Protein AF-A0A661UEZ4-F1 (afdb_monomer)

Foldseek 3Di:
DDDDDDDDDDDDDDDDDDDDDDPDDDPDDDWDDDDDLADQWDWTWDDDPPDTDIDIDGDPGPPWDQKAFPDFAADPPAQKQKTKTKIFHTPVLADADQQKWKWKWWWDVVVLVVVVVVVVVVVVVVVVVVDDDDDDDPVVVVVVVVVVVVVVVVVVQVVQEDQDVVVNVVVCVVPVVDWHWHDDPRTIIITFDMGGSPSDRMDMDITGHPDADDPVGFDKIKMKMWIDDPPDIGIYDIDIDGYHRPFWFDDWDWDWDDDPQWIKIFTDDTQWTDDPRDIDGLPAQKKKWKFKDLDQDDDPDPVRTDDIDSDRMDIGGDDPGDMHMDIDIGSDD

Solvent-accessible surface area (backbone atoms only — not comparable to full-atom values): 20070 Å² total; per-residue (Å²): 136,91,78,88,81,90,80,87,86,79,92,77,99,62,93,76,83,86,84,88,80,81,95,68,92,72,87,80,85,80,84,89,78,89,82,60,104,77,59,58,60,46,78,46,81,48,74,55,102,89,46,79,49,77,46,79,44,79,47,86,59,92,90,57,53,48,26,38,69,76,45,42,40,51,46,80,85,32,77,33,38,27,24,38,39,30,29,37,48,33,62,82,43,73,62,78,40,94,73,27,27,34,35,37,31,34,60,34,68,69,58,14,53,52,55,46,53,46,57,51,49,54,53,46,52,59,52,45,72,76,48,81,83,91,86,83,83,84,76,50,69,69,52,49,56,52,50,50,55,50,47,60,56,44,67,73,37,56,88,34,51,38,75,50,61,68,63,46,54,59,48,32,74,76,41,70,93,49,78,33,31,35,43,56,97,68,46,28,26,36,56,73,49,76,44,76,38,76,47,51,73,59,51,73,46,83,42,76,46,95,44,54,27,53,100,90,44,84,36,73,42,40,35,37,43,33,40,36,51,95,87,53,72,34,65,23,71,69,50,63,25,44,13,41,61,62,44,54,56,38,82,62,61,73,50,78,46,82,52,89,73,23,37,34,39,37,42,51,86,70,60,39,17,55,48,98,90,43,81,43,76,57,84,61,63,63,27,39,38,34,28,48,36,79,48,90,80,73,72,95,43,85,88,24,52,73,52,73,42,72,67,58,62,50,79,42,72,68,61,97,64,71,74,33,77,48,77,45,60,31,65,55,131

Mean predicted aligned error: 15.43 Å

Sequence (333 aa):
MITSFFIFAQSNYTLTRYSFSAAGGAQGSSVYSSFSSFAQFAQGKVSSTNYTGYLGFLFPNPNQSPPVITSVDDVPNDQGLQVQVVWNKCDFDDTYDSDTFYSLWRLDDDFSRIAVSKKQNYSLRTFAKSSFSKNFREKQTNVSSLNSKIANSMEDISDRIFTEPDIIVRKARKNPDKTYYWQTERDVWAFIAEIPALCYSQYSYIAPTLADSSASGYNYSTFKVVFHDEFQYYESVPDSGYSVDNIPPNPTRTSIALNGSNIKLEWEKVEYGTFEGNRYPEKNGIWYKIYASDEPYFDCDASTYLTTVTDLEYNYPISENKKFFKIVVSDKP

Radius of gyration: 30.54 Å; Cα contacts (8 Å, |Δi|>4): 549; chains: 1; bounding box: 56×53×101 Å

Secondary structure (DSSP, 8-state):
-----------SS---------SSS-TT-----PPPTT-SEEEEEEEETTEEEEEEEEPPPTT-PPPEEEEEEEPTTSBSSEEEEEEEPPTTTTS--TT-EEEEEEE-HHHHHHHHHHHHHHHHHHHHHSS------SSHHHHHHHHHHHHHHHHTTTTTEES-HHHHHHHHHH-TTS--EEE-SS-EEEEEEEEE----SEEEEEEEPSSEEBTTB--EEEEEEEEE-SS-EEEPPPEEEEEEB--PBPPPPEEEEEETTEEEEEEPPP-EEEETTEEEE--S--EEEEEEESSSS---STTTEEEEESSSEEEEEP-SS--EEEEEEES--

Structure (mmCIF, N/CA/C/O backbone):
data_AF-A0A661UEZ4-F1
#
_entry.id   AF-A0A661UEZ4-F1
#
loop_
_atom_site.group_PDB
_atom_site.id
_atom_site.type_symbol
_atom_site.label_atom_id
_atom_site.label_alt_id
_atom_site.label_comp_id
_atom_site.label_asym_id
_atom_site.label_entity_id
_atom_site.label_seq_id
_atom_site.pdbx_PDB_ins_code
_atom_site.Cartn_x
_atom_site.Cartn_y
_atom_site.Cartn_z
_atom_site.occupancy
_atom_site.B_iso_or_equiv
_atom_site.auth_seq_id
_atom_site.auth_comp_id
_atom_site.auth_asym_id
_atom_site.auth_atom_id
_atom_site.pdbx_PDB_model_num
ATOM 1 N N . MET A 1 1 ? 20.743 23.587 -44.065 1.00 27.69 1 MET A N 1
ATOM 2 C CA . MET A 1 1 ? 19.331 23.789 -43.686 1.00 27.69 1 MET A CA 1
ATOM 3 C C . MET A 1 1 ? 18.913 22.507 -42.987 1.00 27.69 1 MET A C 1
ATOM 5 O O . MET A 1 1 ? 18.912 21.469 -43.630 1.00 27.69 1 MET A O 1
ATOM 9 N N . ILE A 1 2 ? 18.783 22.545 -41.661 1.00 26.61 2 ILE A N 1
ATOM 10 C CA . ILE A 1 2 ? 18.476 21.368 -40.838 1.00 26.61 2 ILE A CA 1
ATOM 11 C C . ILE A 1 2 ? 16.968 21.149 -40.925 1.00 26.61 2 ILE A C 1
ATOM 13 O O . ILE A 1 2 ? 16.209 22.071 -40.634 1.00 26.61 2 ILE A O 1
ATOM 17 N N . THR A 1 3 ? 16.540 19.960 -41.327 1.00 25.80 3 THR A N 1
ATOM 18 C CA . THR A 1 3 ? 15.132 19.560 -41.290 1.00 25.80 3 THR A CA 1
ATOM 19 C C . THR A 1 3 ? 15.005 18.272 -40.492 1.00 25.80 3 THR A C 1
ATOM 21 O O . THR A 1 3 ? 15.547 17.234 -40.861 1.00 25.80 3 THR A O 1
ATOM 24 N N . SER A 1 4 ? 14.318 18.391 -39.357 1.00 22.95 4 SER A N 1
ATOM 25 C CA . SER A 1 4 ? 13.929 17.315 -38.451 1.00 22.95 4 SER A CA 1
ATOM 26 C C . SER A 1 4 ? 13.029 16.297 -39.153 1.00 22.95 4 SER A C 1
ATOM 28 O O . SER A 1 4 ? 12.180 16.679 -39.960 1.00 22.95 4 SER A O 1
ATOM 30 N N . PHE A 1 5 ? 13.156 15.019 -38.796 1.00 26.31 5 PHE A N 1
ATOM 31 C CA . PHE A 1 5 ? 12.222 13.971 -39.206 1.00 26.31 5 PHE A CA 1
ATOM 32 C C . PHE A 1 5 ? 11.476 13.441 -37.979 1.00 26.31 5 PHE A C 1
ATOM 34 O O . PHE A 1 5 ? 12.095 13.033 -37.001 1.00 26.31 5 PHE A O 1
ATOM 41 N N . PHE A 1 6 ? 10.144 13.468 -38.037 1.00 23.05 6 PHE A N 1
ATOM 42 C CA . PHE A 1 6 ? 9.270 12.788 -37.083 1.00 23.05 6 PHE A CA 1
ATOM 43 C C . PHE A 1 6 ? 9.051 11.349 -37.551 1.00 23.05 6 PHE A C 1
ATOM 45 O O . PHE A 1 6 ? 8.732 11.133 -38.721 1.00 23.05 6 PHE A O 1
ATOM 52 N N . ILE A 1 7 ? 9.164 10.379 -36.644 1.00 30.81 7 ILE A N 1
ATOM 53 C CA . ILE A 1 7 ? 8.704 9.008 -36.879 1.00 30.81 7 ILE A CA 1
ATOM 54 C C . ILE A 1 7 ? 7.678 8.675 -35.798 1.00 30.81 7 ILE A C 1
ATOM 56 O O . ILE A 1 7 ? 7.985 8.716 -34.611 1.00 30.81 7 ILE A O 1
ATOM 60 N N . PHE A 1 8 ? 6.454 8.362 -36.226 1.00 24.78 8 PHE A N 1
ATOM 61 C CA . PHE A 1 8 ? 5.438 7.735 -35.387 1.00 24.78 8 PHE A CA 1
ATOM 62 C C . PHE A 1 8 ? 5.617 6.217 -35.466 1.00 24.78 8 PHE A C 1
ATOM 64 O O . PHE A 1 8 ? 5.593 5.651 -36.560 1.00 24.78 8 PHE A O 1
ATOM 71 N N . ALA A 1 9 ? 5.759 5.565 -34.315 1.00 28.02 9 ALA A N 1
ATOM 72 C CA . ALA A 1 9 ? 5.594 4.125 -34.186 1.00 28.02 9 ALA A CA 1
ATOM 73 C C . ALA A 1 9 ? 4.229 3.862 -33.540 1.00 28.02 9 ALA A C 1
ATOM 75 O O . ALA A 1 9 ? 3.954 4.351 -32.448 1.00 28.02 9 ALA A O 1
ATOM 76 N N . GLN A 1 10 ? 3.370 3.107 -34.222 1.00 26.42 10 GLN A N 1
ATOM 77 C CA . GLN A 1 10 ? 2.192 2.505 -33.611 1.00 26.42 10 GLN A CA 1
ATOM 78 C C . GLN A 1 10 ? 2.378 0.992 -33.690 1.00 26.42 10 GLN A C 1
ATOM 80 O O . GLN A 1 10 ? 2.607 0.443 -34.770 1.00 26.42 10 GLN A O 1
ATOM 85 N N . SER A 1 11 ? 2.349 0.339 -32.532 1.00 42.12 11 SER A N 1
ATOM 86 C CA . SER A 1 11 ? 2.321 -1.113 -32.435 1.00 42.12 11 SER A CA 1
ATOM 87 C C . SER A 1 11 ? 0.993 -1.647 -32.975 1.00 42.12 11 SER A C 1
ATOM 89 O O . SER A 1 11 ? -0.032 -0.966 -32.904 1.00 42.12 11 SER A O 1
ATOM 91 N N . ASN A 1 12 ? 1.065 -2.876 -33.496 1.00 33.97 12 ASN A N 1
ATOM 92 C CA . ASN A 1 12 ? -0.002 -3.838 -33.815 1.00 33.97 12 ASN A CA 1
ATOM 93 C C . ASN A 1 12 ? 0.058 -4.324 -35.273 1.00 33.97 12 ASN A C 1
ATOM 95 O O . ASN A 1 12 ? -0.621 -3.821 -36.165 1.00 33.97 12 ASN A O 1
ATOM 99 N N . TYR A 1 13 ? 0.888 -5.353 -35.476 1.00 42.31 13 TYR A N 1
ATOM 100 C CA . TYR A 1 13 ? 0.742 -6.435 -36.463 1.00 42.31 13 TYR A CA 1
ATOM 101 C C . TYR A 1 13 ? 0.204 -6.087 -37.865 1.00 42.31 13 TYR A C 1
ATOM 103 O O . TYR A 1 13 ? -0.553 -6.858 -38.450 1.00 42.31 13 TYR A O 1
ATOM 111 N N . THR A 1 14 ? 0.626 -4.972 -38.463 1.00 27.97 14 THR A N 1
ATOM 112 C CA . THR A 1 14 ? 0.348 -4.678 -39.875 1.00 27.97 14 THR A CA 1
ATOM 113 C C . THR A 1 14 ? 1.613 -4.219 -40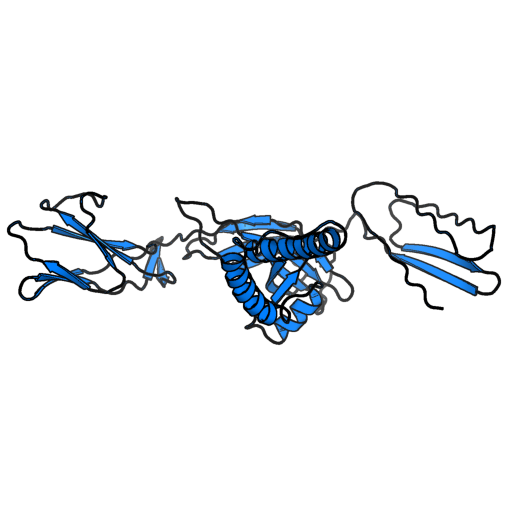.590 1.00 27.97 14 THR A C 1
ATOM 115 O O . THR A 1 14 ? 2.346 -3.357 -40.110 1.00 27.97 14 THR A O 1
ATOM 118 N N . LEU A 1 15 ? 1.886 -4.833 -41.748 1.00 33.09 15 LEU A N 1
ATOM 119 C CA . LEU A 1 15 ? 2.934 -4.420 -42.684 1.00 33.09 15 LEU A CA 1
ATOM 120 C C . LEU A 1 15 ? 2.640 -2.989 -43.157 1.00 33.09 15 LEU A C 1
ATOM 122 O O . LEU A 1 15 ? 1.914 -2.781 -44.130 1.00 33.09 15 LEU A O 1
ATOM 126 N N . THR A 1 16 ? 3.196 -1.996 -42.469 1.00 33.91 16 THR A N 1
ATOM 127 C CA . THR A 1 16 ? 3.099 -0.599 -42.894 1.00 33.91 16 THR A CA 1
ATOM 128 C C . THR A 1 16 ? 4.137 -0.344 -43.982 1.00 33.91 16 THR A C 1
ATOM 130 O O . THR A 1 16 ? 5.343 -0.428 -43.758 1.00 33.91 16 THR A O 1
ATOM 133 N N . ARG A 1 17 ? 3.670 -0.053 -45.199 1.00 35.19 17 ARG A N 1
ATOM 134 C CA . ARG A 1 17 ? 4.525 0.360 -46.317 1.00 35.19 17 ARG A CA 1
ATOM 135 C C . ARG A 1 17 ? 4.906 1.828 -46.113 1.00 35.19 17 ARG A C 1
ATOM 137 O O . ARG A 1 17 ? 4.026 2.683 -46.113 1.00 35.19 17 ARG A O 1
ATOM 144 N N . TYR A 1 18 ? 6.193 2.129 -45.961 1.00 37.88 18 TYR A N 1
ATOM 145 C CA . TYR A 1 18 ? 6.669 3.510 -45.840 1.00 37.88 18 TYR A CA 1
ATOM 146 C C . TYR A 1 18 ? 6.986 4.100 -47.218 1.00 37.88 18 TYR A C 1
ATOM 148 O O . TYR A 1 18 ? 7.633 3.459 -48.045 1.00 37.88 18 TYR A O 1
ATOM 156 N N . SER A 1 19 ? 6.544 5.334 -47.460 1.00 34.41 19 SER A N 1
ATOM 157 C CA . SER A 1 19 ? 6.913 6.127 -48.634 1.00 34.41 19 SER A CA 1
ATOM 158 C C . SER A 1 19 ? 7.517 7.454 -48.190 1.00 34.41 19 SER A C 1
ATOM 160 O O . SER A 1 19 ? 6.912 8.166 -47.391 1.00 34.41 19 SER A O 1
ATOM 162 N N . PHE A 1 20 ? 8.681 7.802 -48.732 1.00 42.72 20 PHE A N 1
ATOM 163 C CA . PHE A 1 20 ? 9.357 9.079 -48.490 1.00 42.72 20 PHE A CA 1
ATOM 164 C C . PHE A 1 20 ? 9.240 9.964 -49.736 1.00 42.72 20 PHE A C 1
ATOM 166 O O . PHE A 1 20 ? 9.435 9.482 -50.851 1.00 42.72 20 PHE A O 1
ATOM 173 N N . SER A 1 21 ? 8.985 11.263 -49.560 1.00 35.97 21 SER A N 1
ATOM 174 C CA . SER A 1 21 ? 9.134 12.262 -50.627 1.00 35.97 21 SER A CA 1
ATOM 175 C C . SER A 1 21 ? 10.238 13.249 -50.259 1.00 35.97 21 SER A C 1
ATOM 177 O O . SER A 1 21 ? 10.160 13.902 -49.219 1.00 35.97 21 SER A O 1
ATOM 179 N N . ALA A 1 22 ? 11.252 13.388 -51.113 1.00 35.50 22 ALA A N 1
ATOM 180 C CA . ALA A 1 22 ? 12.248 14.444 -50.975 1.00 35.50 22 ALA A CA 1
ATOM 181 C C . ALA A 1 22 ? 11.645 15.788 -51.422 1.00 35.50 22 ALA A C 1
ATOM 183 O O . ALA A 1 22 ? 11.130 15.903 -52.535 1.00 35.50 22 ALA A O 1
ATOM 184 N N . ALA A 1 23 ? 11.719 16.818 -50.576 1.00 33.75 23 ALA A N 1
ATOM 185 C CA . ALA A 1 23 ? 11.359 18.177 -50.970 1.00 33.75 23 ALA A CA 1
ATOM 186 C C . ALA A 1 23 ? 12.492 18.773 -51.819 1.00 33.75 23 ALA A C 1
ATOM 188 O O . ALA A 1 23 ? 13.455 19.326 -51.295 1.00 33.75 23 ALA A O 1
ATOM 189 N N . GLY A 1 24 ? 12.385 18.616 -53.140 1.00 35.56 24 GLY A N 1
ATOM 190 C CA . GLY A 1 24 ? 13.279 19.261 -54.100 1.00 35.56 24 GLY A CA 1
ATOM 191 C C . GLY A 1 24 ? 13.552 18.419 -55.340 1.00 35.56 24 GLY A C 1
ATOM 192 O O . GLY A 1 24 ? 14.537 17.695 -55.384 1.00 35.56 24 GLY A O 1
ATOM 193 N N . GLY A 1 25 ? 12.691 18.550 -56.353 1.00 32.56 25 GLY A N 1
ATOM 194 C CA . GLY A 1 25 ? 13.033 18.496 -57.785 1.00 32.56 25 GLY A CA 1
ATOM 195 C C . GLY A 1 25 ? 13.681 17.251 -58.409 1.00 32.56 25 GLY A C 1
ATOM 196 O O . GLY A 1 25 ? 13.793 17.221 -59.630 1.00 32.56 25 GLY A O 1
ATOM 197 N N . ALA A 1 26 ? 14.090 16.228 -57.663 1.00 33.53 26 ALA A N 1
ATOM 198 C CA . ALA A 1 26 ? 14.664 15.017 -58.242 1.00 33.53 26 ALA A CA 1
ATOM 199 C C . ALA A 1 26 ? 13.570 13.960 -58.442 1.00 33.53 26 ALA A C 1
ATOM 201 O O . ALA A 1 26 ? 13.242 13.187 -57.543 1.00 33.53 26 ALA A O 1
ATOM 202 N N . GLN A 1 27 ? 12.987 13.943 -59.641 1.00 35.28 27 GLN A N 1
ATOM 203 C CA . GLN A 1 27 ? 12.226 12.792 -60.116 1.00 35.28 27 GLN A CA 1
ATOM 204 C C . GLN A 1 27 ? 13.166 11.582 -60.232 1.00 35.28 27 GLN A C 1
ATOM 206 O O . GLN A 1 27 ? 14.177 11.666 -60.924 1.00 35.28 27 GLN A O 1
ATOM 211 N N . GLY A 1 28 ? 12.830 10.463 -59.579 1.00 35.28 28 GLY A N 1
ATOM 212 C CA . GLY A 1 28 ? 13.427 9.160 -59.910 1.00 35.28 28 GLY A CA 1
ATOM 213 C C . GLY A 1 28 ? 14.042 8.324 -58.783 1.00 35.28 28 GLY A C 1
ATOM 214 O O . GLY A 1 28 ? 14.718 7.347 -59.091 1.00 35.28 28 GLY A O 1
ATOM 215 N N . SER A 1 29 ? 13.821 8.619 -57.501 1.00 35.41 29 SER A N 1
ATOM 216 C CA . SER A 1 29 ? 14.356 7.770 -56.419 1.00 35.41 29 SER A CA 1
ATOM 217 C C . SER A 1 29 ? 13.393 6.632 -56.064 1.00 35.41 29 SER A C 1
ATOM 219 O O . SER A 1 29 ? 12.522 6.789 -55.213 1.00 35.41 29 SER A O 1
ATOM 221 N N . SER A 1 30 ? 13.545 5.475 -56.712 1.00 35.28 30 SER A N 1
ATOM 222 C CA . SER A 1 30 ? 12.860 4.237 -56.304 1.00 35.28 30 SER A CA 1
ATOM 223 C C . SER A 1 30 ? 13.722 3.505 -55.275 1.00 35.28 30 SER A C 1
ATOM 225 O O . SER A 1 30 ? 14.790 3.003 -55.617 1.00 35.28 30 SER A O 1
ATOM 227 N N . VAL A 1 31 ? 13.287 3.450 -54.015 1.00 36.69 31 VAL A N 1
ATOM 228 C CA . VAL A 1 31 ? 13.943 2.626 -52.988 1.00 36.69 31 VAL A CA 1
ATOM 229 C C . VAL A 1 31 ? 13.248 1.268 -52.963 1.00 36.69 31 VAL A C 1
ATOM 231 O O . VAL A 1 31 ? 12.079 1.173 -52.594 1.00 36.69 31 VAL A O 1
ATOM 234 N N . TYR A 1 32 ? 13.956 0.218 -53.378 1.00 33.06 32 TYR A N 1
ATOM 235 C CA . TYR A 1 32 ? 13.507 -1.163 -53.222 1.00 33.06 32 TYR A CA 1
ATOM 236 C C . TYR A 1 32 ? 14.061 -1.704 -51.904 1.00 33.06 32 TYR A C 1
ATOM 238 O O . TYR A 1 32 ? 15.273 -1.826 -51.750 1.00 33.06 32 TYR A O 1
ATOM 246 N N . SER A 1 33 ? 13.187 -2.047 -50.962 1.00 37.59 33 SER A N 1
ATOM 247 C CA . SER A 1 33 ? 13.557 -2.828 -49.782 1.00 37.59 33 SER A CA 1
ATOM 248 C C . SER A 1 33 ? 12.627 -4.032 -49.678 1.00 37.59 33 SER A C 1
ATOM 250 O O . SER A 1 33 ? 11.423 -3.888 -49.466 1.00 37.59 33 SER A O 1
ATOM 252 N N . SER A 1 34 ? 13.178 -5.228 -49.872 1.00 34.16 34 SER A N 1
ATOM 253 C CA . SER A 1 34 ? 12.508 -6.487 -49.551 1.00 34.16 34 SER A CA 1
ATOM 254 C C . SER A 1 34 ? 12.674 -6.755 -48.057 1.00 34.16 34 SER A C 1
ATOM 256 O O . SER A 1 34 ? 13.799 -6.918 -47.586 1.00 34.16 34 SER A O 1
ATOM 258 N N . PHE A 1 35 ? 11.569 -6.791 -47.315 1.00 38.69 35 PHE A N 1
ATOM 259 C CA . PHE A 1 35 ? 11.573 -7.101 -45.888 1.00 38.69 35 PHE A CA 1
ATOM 260 C C . PHE A 1 35 ? 11.379 -8.603 -45.686 1.00 38.69 35 PHE A C 1
ATOM 262 O O . PHE A 1 35 ? 10.454 -9.189 -46.247 1.00 38.69 35 PHE A O 1
ATOM 269 N N . SER A 1 36 ? 12.226 -9.219 -44.864 1.00 34.19 36 SER A N 1
ATOM 270 C CA . SER A 1 36 ? 11.879 -10.467 -44.186 1.00 34.19 36 SER A CA 1
ATOM 271 C C . SER A 1 36 ? 11.457 -10.117 -42.761 1.00 34.19 36 SER A C 1
ATOM 273 O O . SER A 1 36 ? 11.999 -9.186 -42.165 1.00 34.19 36 SER A O 1
ATOM 275 N N . SER A 1 37 ? 10.501 -10.854 -42.201 1.00 38.59 37 SER A N 1
ATOM 276 C CA . SER A 1 37 ? 9.967 -10.677 -40.840 1.00 38.59 37 SER A CA 1
ATOM 277 C C . SER A 1 37 ? 10.983 -10.945 -39.712 1.00 38.59 37 SER A C 1
ATOM 279 O O . SER A 1 37 ? 10.588 -11.090 -38.562 1.00 38.59 37 SER A O 1
ATOM 281 N N . PHE A 1 38 ? 12.276 -11.037 -40.037 1.00 37.75 38 PHE A N 1
ATOM 282 C CA . PHE A 1 38 ? 13.364 -11.440 -39.144 1.00 37.75 38 PHE A CA 1
ATOM 283 C C . PHE A 1 38 ? 14.585 -10.504 -39.201 1.00 37.75 38 PHE A C 1
ATOM 285 O O . PHE A 1 38 ? 15.595 -10.777 -38.559 1.00 37.75 38 PHE A O 1
ATOM 292 N N . ALA A 1 39 ? 14.549 -9.415 -39.977 1.00 36.88 39 ALA A N 1
ATOM 293 C CA . ALA A 1 39 ? 15.700 -8.523 -40.095 1.00 36.88 39 ALA A CA 1
ATOM 294 C C . ALA A 1 39 ? 15.783 -7.553 -38.897 1.00 36.88 39 ALA A C 1
ATOM 296 O O . ALA A 1 39 ? 15.029 -6.588 -38.830 1.00 36.88 39 ALA A O 1
ATOM 297 N N . GLN A 1 40 ? 16.740 -7.781 -37.987 1.00 44.50 40 GLN A N 1
ATOM 298 C CA . GLN A 1 40 ? 17.068 -6.911 -36.836 1.00 44.50 40 GLN A CA 1
ATOM 299 C C . GLN A 1 40 ? 17.753 -5.589 -37.252 1.00 44.50 40 GLN A C 1
ATOM 301 O O . GLN A 1 40 ? 17.965 -4.687 -36.445 1.00 44.50 40 GLN A O 1
ATOM 306 N N . PHE A 1 41 ? 18.095 -5.464 -38.535 1.00 37.78 41 PHE A N 1
ATOM 307 C CA . PHE A 1 41 ? 18.772 -4.312 -39.105 1.00 37.78 41 PHE A CA 1
ATOM 308 C C . PHE A 1 41 ? 18.362 -4.136 -40.567 1.00 37.78 41 PHE A C 1
ATOM 310 O O . PHE A 1 41 ? 18.497 -5.064 -41.367 1.00 37.78 41 PHE A O 1
ATOM 317 N N . ALA A 1 42 ? 17.890 -2.945 -40.936 1.00 42.91 42 ALA A N 1
ATOM 318 C CA . ALA A 1 42 ? 17.718 -2.567 -42.337 1.00 42.91 42 ALA A CA 1
ATOM 319 C C . ALA A 1 42 ? 18.600 -1.365 -42.675 1.00 42.91 42 ALA A C 1
ATOM 321 O O . ALA A 1 42 ? 18.452 -0.296 -42.086 1.00 42.91 42 ALA A O 1
ATOM 322 N N . GLN A 1 43 ? 19.490 -1.533 -43.656 1.00 39.59 43 GLN A N 1
ATOM 323 C CA . GLN A 1 43 ? 20.235 -0.433 -44.262 1.00 39.59 43 GLN A CA 1
ATOM 324 C C . GLN A 1 43 ? 19.575 0.001 -45.569 1.00 39.59 43 GLN A C 1
ATOM 326 O O . GLN A 1 43 ? 19.494 -0.767 -46.526 1.00 39.59 43 GLN A O 1
ATOM 331 N N . GLY A 1 44 ? 19.137 1.257 -45.623 1.00 44.94 44 GLY A N 1
ATOM 332 C CA . GLY A 1 44 ? 18.742 1.920 -46.861 1.00 44.94 44 GLY A CA 1
ATOM 333 C C . GLY A 1 44 ? 19.883 2.790 -47.380 1.00 44.94 44 GLY A C 1
ATOM 334 O O . GLY A 1 44 ? 20.349 3.685 -46.673 1.00 44.94 44 GLY A O 1
ATOM 335 N N . LYS A 1 45 ? 20.331 2.564 -48.620 1.00 43.03 45 LYS A N 1
ATOM 336 C CA . LYS A 1 45 ? 21.253 3.485 -49.296 1.00 43.03 45 LYS A CA 1
ATOM 337 C C . LYS A 1 45 ? 20.455 4.660 -49.857 1.00 43.03 45 LYS A C 1
ATOM 339 O O . LYS A 1 45 ? 19.651 4.480 -50.770 1.00 43.03 45 LYS A O 1
ATOM 344 N N . VAL A 1 46 ? 20.704 5.863 -49.348 1.00 47.38 46 VAL A N 1
ATOM 345 C CA . VAL A 1 46 ? 20.121 7.098 -49.883 1.00 47.38 46 VAL A CA 1
ATOM 346 C C . VAL A 1 46 ? 21.197 7.816 -50.684 1.00 47.38 46 VAL A C 1
ATOM 348 O O . VAL A 1 46 ? 22.246 8.181 -50.154 1.00 47.38 46 VAL A O 1
ATOM 351 N N . SER A 1 47 ? 20.950 7.987 -51.981 1.00 43.53 47 SER A N 1
ATOM 352 C CA . SER A 1 47 ? 21.893 8.633 -52.897 1.00 43.53 47 SER A CA 1
ATOM 353 C C . SER A 1 47 ? 21.257 9.888 -53.486 1.00 43.53 47 SER A C 1
ATOM 355 O O . SER A 1 47 ? 20.117 9.851 -53.943 1.00 43.53 47 SER A O 1
ATOM 357 N N . SER A 1 48 ? 22.011 10.981 -53.509 1.00 48.34 48 SER A N 1
ATOM 358 C CA . SER A 1 48 ? 21.772 12.149 -54.361 1.00 48.34 48 SER A CA 1
ATOM 359 C C . SER A 1 48 ? 22.993 12.359 -55.256 1.00 48.34 48 SER A C 1
ATOM 361 O O . SER A 1 48 ? 24.044 11.766 -55.007 1.00 48.34 48 SER A O 1
ATOM 363 N N . THR A 1 49 ? 22.887 13.227 -56.263 1.00 44.91 49 THR A N 1
ATOM 364 C CA . THR A 1 49 ? 23.954 13.496 -57.244 1.00 44.91 49 THR A CA 1
ATOM 365 C C . THR A 1 49 ? 25.311 13.835 -56.607 1.00 44.91 49 THR A C 1
ATOM 367 O O . THR A 1 49 ? 26.334 13.568 -57.224 1.00 44.91 49 THR A O 1
ATOM 370 N N . ASN A 1 50 ? 25.333 14.358 -55.369 1.00 35.91 50 ASN A N 1
ATOM 371 C CA . ASN A 1 50 ? 26.556 14.792 -54.678 1.00 35.91 50 ASN A CA 1
ATOM 372 C C . ASN A 1 50 ? 26.805 14.132 -53.307 1.00 35.91 50 ASN A C 1
ATOM 374 O O . ASN A 1 50 ? 27.837 14.394 -52.697 1.00 35.91 50 ASN A O 1
ATOM 378 N N . TYR A 1 51 ? 25.895 13.290 -52.801 1.00 37.28 51 TYR A N 1
ATOM 379 C CA . TYR A 1 51 ? 26.030 12.678 -51.471 1.00 37.28 51 TYR A CA 1
ATOM 380 C C . TYR A 1 51 ? 25.455 11.266 -51.438 1.00 37.28 51 TYR A C 1
ATOM 382 O O . TYR A 1 51 ? 24.331 11.037 -51.884 1.00 37.28 51 TYR A O 1
ATOM 390 N N . THR A 1 52 ? 26.208 10.340 -50.846 1.00 40.12 52 THR A N 1
ATOM 391 C CA . THR A 1 52 ? 25.733 8.996 -50.499 1.00 40.12 52 THR A CA 1
ATOM 392 C C . THR A 1 52 ? 25.725 8.863 -48.982 1.00 40.12 52 THR A C 1
ATOM 394 O O . THR A 1 52 ? 26.755 9.082 -48.350 1.00 40.12 52 THR A O 1
ATOM 397 N N . GLY A 1 53 ? 24.577 8.506 -48.407 1.00 37.03 53 GLY A N 1
ATOM 398 C CA . GLY A 1 53 ? 24.427 8.197 -46.986 1.00 37.03 53 GLY A CA 1
ATOM 399 C C . GLY A 1 53 ? 23.786 6.826 -46.780 1.00 37.03 53 GLY A C 1
ATOM 400 O O . GLY A 1 53 ? 23.036 6.343 -47.632 1.00 37.03 53 GLY A O 1
ATOM 401 N N . TYR A 1 54 ? 24.081 6.203 -45.642 1.00 45.88 54 TYR A N 1
ATOM 402 C CA . TYR A 1 54 ? 23.441 4.968 -45.196 1.00 45.88 54 TYR A CA 1
ATOM 403 C C . TYR A 1 54 ? 22.545 5.291 -44.001 1.00 45.88 54 TYR A C 1
ATOM 405 O O . TYR A 1 54 ? 23.011 5.879 -43.028 1.00 45.88 54 TYR A O 1
ATOM 413 N N . LEU A 1 55 ? 21.265 4.930 -44.083 1.00 41.62 55 LEU A N 1
ATOM 414 C CA . LEU A 1 55 ? 20.338 4.981 -42.952 1.00 41.62 55 LEU A CA 1
ATOM 415 C C . LEU A 1 55 ? 20.181 3.568 -42.400 1.00 41.62 55 LEU A C 1
ATOM 417 O O . LEU A 1 55 ? 19.810 2.669 -43.153 1.00 41.62 55 LEU A O 1
ATOM 421 N N . GLY A 1 56 ? 20.483 3.376 -41.118 1.00 39.12 56 GLY A N 1
ATOM 422 C CA . GLY A 1 56 ? 20.193 2.142 -40.393 1.00 39.12 56 GLY A CA 1
ATOM 423 C C . GLY A 1 56 ? 18.889 2.281 -39.613 1.00 39.12 56 GLY A C 1
ATOM 424 O O . GLY A 1 56 ? 18.708 3.267 -38.905 1.00 39.12 56 GLY A O 1
ATOM 425 N N . PHE A 1 57 ? 18.000 1.299 -39.735 1.00 45.22 57 PHE A N 1
ATOM 426 C CA . PHE A 1 57 ? 16.835 1.142 -38.868 1.00 45.22 57 PHE A CA 1
ATOM 427 C C . PHE A 1 57 ? 17.040 -0.094 -37.993 1.00 45.22 57 PHE A C 1
ATOM 429 O O . PHE A 1 57 ? 17.303 -1.181 -38.515 1.00 45.22 57 PHE A O 1
ATOM 436 N N . LEU A 1 58 ? 16.931 0.088 -36.677 1.00 38.62 58 LEU A N 1
ATOM 437 C CA . LEU A 1 58 ? 16.826 -0.999 -35.708 1.00 38.62 58 LEU A CA 1
ATOM 438 C C . LEU A 1 58 ? 15.338 -1.315 -35.540 1.00 38.62 58 LEU A C 1
ATOM 440 O O . LEU A 1 58 ? 14.550 -0.419 -35.237 1.00 38.62 58 LEU A O 1
ATOM 444 N N . PHE A 1 59 ? 14.951 -2.568 -35.771 1.00 43.41 59 PHE A N 1
ATOM 445 C CA . PHE A 1 59 ? 13.616 -3.051 -35.425 1.00 43.41 59 PHE A CA 1
ATOM 446 C C . PHE A 1 59 ? 13.722 -3.847 -34.120 1.00 43.41 59 PHE A C 1
ATOM 448 O O . PHE A 1 59 ? 14.622 -4.686 -34.024 1.00 43.41 59 PHE A O 1
ATOM 455 N N . PRO A 1 60 ? 12.839 -3.625 -33.130 1.00 43.06 60 PRO A N 1
ATOM 456 C CA . PRO A 1 60 ? 12.787 -4.488 -31.957 1.00 43.06 60 PRO A CA 1
ATOM 457 C C . PRO A 1 60 ? 12.484 -5.926 -32.400 1.00 43.06 60 PRO A C 1
ATOM 459 O O . PRO A 1 60 ? 11.628 -6.156 -33.261 1.00 43.06 60 PRO A O 1
ATOM 462 N N . ASN A 1 61 ? 13.229 -6.892 -31.864 1.00 48.09 61 ASN A N 1
ATOM 463 C CA . ASN A 1 61 ? 13.076 -8.303 -32.205 1.00 48.09 61 ASN A CA 1
ATOM 464 C C . ASN A 1 61 ? 11.703 -8.801 -31.711 1.00 48.09 61 ASN A C 1
ATOM 466 O O . ASN A 1 61 ? 11.395 -8.637 -30.532 1.00 48.09 61 ASN A O 1
ATOM 470 N N . PRO A 1 62 ? 10.884 -9.453 -32.551 1.00 46.31 62 PRO A N 1
ATOM 471 C CA . PRO A 1 62 ? 9.592 -9.996 -32.127 1.00 46.31 62 PRO A CA 1
ATOM 472 C C . PRO A 1 62 ? 9.692 -11.155 -31.115 1.00 46.31 62 PRO A C 1
ATOM 474 O O . PRO A 1 62 ? 8.666 -11.551 -30.571 1.00 46.31 62 PRO A O 1
ATOM 477 N N . ASN A 1 63 ? 10.893 -11.690 -30.859 1.00 49.53 63 ASN A N 1
ATOM 478 C CA . ASN A 1 63 ? 11.149 -12.727 -29.853 1.00 49.53 63 ASN A CA 1
ATOM 479 C C . ASN A 1 63 ? 11.687 -12.174 -28.520 1.00 49.53 63 ASN A C 1
ATOM 481 O O . ASN A 1 63 ? 12.234 -12.951 -27.747 1.00 49.53 63 ASN A O 1
ATOM 485 N N . GLN A 1 64 ? 11.606 -10.862 -28.278 1.00 64.44 64 GLN A N 1
ATOM 486 C CA . GLN A 1 64 ? 12.080 -10.239 -27.039 1.00 64.44 64 GLN A CA 1
ATOM 487 C C . GLN A 1 64 ? 10.896 -9.705 -26.233 1.00 64.44 64 GLN A C 1
ATOM 489 O O . GLN A 1 64 ? 10.189 -8.796 -26.671 1.00 64.44 64 GLN A O 1
ATOM 494 N N . SER A 1 65 ? 10.668 -10.293 -25.062 1.00 76.06 65 SER A N 1
ATOM 495 C CA . SER A 1 65 ? 9.625 -9.899 -24.129 1.00 76.06 65 SER A CA 1
ATOM 496 C C . SER A 1 65 ? 10.126 -8.793 -23.193 1.00 76.06 65 SER A C 1
ATOM 498 O O . SER A 1 65 ? 11.201 -8.940 -22.597 1.00 76.06 65 SER A O 1
ATOM 500 N N . PRO A 1 66 ? 9.347 -7.710 -22.998 1.00 87.56 66 PRO A N 1
ATOM 501 C CA . PRO A 1 66 ? 9.559 -6.804 -21.873 1.00 87.56 66 PRO A CA 1
ATOM 502 C C . PRO A 1 66 ? 9.394 -7.561 -20.541 1.00 87.56 66 PRO A C 1
ATOM 504 O O . PRO A 1 66 ? 8.886 -8.691 -20.543 1.00 87.56 66 PRO A O 1
ATOM 507 N N . PRO A 1 67 ? 9.769 -6.956 -19.396 1.00 92.75 67 PRO A N 1
ATOM 508 C CA . PRO A 1 67 ? 9.407 -7.520 -18.099 1.00 92.75 67 PRO A CA 1
ATOM 509 C C . PRO A 1 67 ? 7.897 -7.752 -18.003 1.00 92.75 67 PRO A C 1
ATOM 511 O O . PRO A 1 67 ? 7.098 -6.966 -18.517 1.00 92.75 67 PRO A O 1
ATOM 514 N N . VAL A 1 68 ? 7.496 -8.819 -17.315 1.00 90.38 68 VAL A N 1
ATOM 515 C CA . VAL A 1 68 ? 6.082 -9.190 -17.164 1.00 90.38 68 VAL A CA 1
ATOM 516 C C . VAL A 1 68 ? 5.759 -9.316 -15.689 1.00 90.38 68 VAL A C 1
ATOM 518 O O . VAL A 1 68 ? 6.294 -10.202 -15.027 1.00 90.38 68 VAL A O 1
ATOM 521 N N . ILE A 1 69 ? 4.876 -8.454 -15.182 1.00 90.44 69 ILE A N 1
ATOM 522 C CA . ILE A 1 69 ? 4.325 -8.608 -13.833 1.00 90.44 69 ILE A CA 1
ATOM 523 C C . ILE A 1 69 ? 3.511 -9.903 -13.808 1.00 90.44 69 ILE A C 1
ATOM 525 O O . ILE A 1 69 ? 2.651 -10.124 -14.659 1.00 90.44 69 ILE A O 1
ATOM 529 N N . THR A 1 70 ? 3.844 -10.786 -12.874 1.00 91.25 70 THR A N 1
ATOM 530 C CA . THR A 1 70 ? 3.186 -12.081 -12.685 1.00 91.25 70 THR A CA 1
ATOM 531 C C . THR A 1 70 ? 2.213 -12.070 -11.519 1.00 91.25 70 THR A C 1
ATOM 533 O O . THR A 1 70 ? 1.292 -12.882 -11.516 1.00 91.25 70 THR A O 1
ATOM 536 N N . SER A 1 71 ? 2.426 -11.192 -10.533 1.00 90.31 71 SER A N 1
ATOM 537 C CA . SER A 1 71 ? 1.460 -10.953 -9.464 1.00 90.31 71 SER A CA 1
ATOM 538 C C . SER A 1 71 ? 1.654 -9.599 -8.780 1.00 90.31 71 SER A C 1
ATOM 540 O O . SER A 1 71 ? 2.760 -9.047 -8.739 1.00 90.31 71 SER A O 1
ATOM 542 N N . VAL A 1 72 ? 0.553 -9.087 -8.231 1.00 94.00 72 VAL A N 1
ATOM 543 C CA . VAL A 1 72 ? 0.497 -7.952 -7.308 1.00 94.00 72 VAL A CA 1
ATOM 544 C C . VAL A 1 72 ? -0.410 -8.375 -6.157 1.00 94.00 72 VAL A C 1
ATOM 546 O O . VAL A 1 72 ? -1.617 -8.141 -6.184 1.00 94.00 72 VAL A O 1
ATOM 549 N N . ASP A 1 73 ? 0.174 -9.042 -5.170 1.00 92.56 73 ASP A N 1
ATOM 550 C CA . ASP A 1 73 ? -0.580 -9.680 -4.091 1.00 92.56 73 ASP A CA 1
ATOM 551 C C . ASP A 1 73 ? -0.369 -8.960 -2.761 1.00 92.56 73 ASP A C 1
ATOM 553 O O . ASP A 1 73 ? 0.662 -8.330 -2.527 1.00 92.56 73 ASP A O 1
ATOM 557 N N . ASP A 1 74 ? -1.355 -9.060 -1.878 1.00 93.56 74 ASP A N 1
ATOM 558 C CA . ASP A 1 74 ? -1.263 -8.546 -0.515 1.00 93.56 74 ASP A CA 1
ATOM 559 C C . ASP A 1 74 ? -0.115 -9.210 0.263 1.00 93.56 74 ASP A C 1
ATOM 561 O O . ASP A 1 74 ? 0.177 -10.397 0.078 1.00 93.56 74 ASP A O 1
ATOM 565 N N . VAL A 1 75 ? 0.550 -8.448 1.136 1.00 92.31 75 VAL A N 1
ATOM 566 C CA . VAL A 1 75 ? 1.610 -9.009 1.978 1.00 92.31 75 VAL A CA 1
ATOM 567 C C . VAL A 1 75 ? 0.958 -9.699 3.177 1.00 92.31 75 VAL A C 1
ATOM 569 O O . VAL A 1 75 ? 0.223 -9.069 3.928 1.00 92.31 75 VAL A O 1
ATOM 572 N N . PRO A 1 76 ? 1.221 -10.994 3.415 1.00 89.44 76 PRO A N 1
ATOM 573 C CA . PRO A 1 76 ? 0.602 -11.684 4.534 1.00 89.44 76 PRO A CA 1
ATOM 574 C C . PRO A 1 76 ? 1.118 -11.135 5.865 1.00 89.44 76 PRO A C 1
ATOM 576 O O . PRO A 1 76 ? 2.306 -10.837 6.014 1.00 89.44 76 PRO A O 1
ATOM 579 N N . ASN A 1 77 ? 0.237 -11.125 6.866 1.00 88.50 77 ASN A N 1
ATOM 580 C CA . ASN A 1 77 ? 0.572 -10.828 8.260 1.00 88.50 77 ASN A CA 1
ATOM 581 C C . ASN A 1 77 ? 1.258 -9.467 8.411 1.00 88.50 77 ASN A C 1
ATOM 583 O O . ASN A 1 77 ? 2.303 -9.339 9.059 1.00 88.50 77 ASN A O 1
ATOM 587 N N . ASP A 1 78 ? 0.668 -8.456 7.789 1.00 89.44 78 ASP A N 1
ATOM 588 C CA . ASP A 1 78 ? 1.100 -7.079 7.879 1.00 89.44 78 ASP A CA 1
ATOM 589 C C . ASP A 1 78 ? -0.058 -6.154 8.281 1.00 89.44 78 ASP A C 1
ATOM 591 O O . ASP A 1 78 ? -1.192 -6.580 8.500 1.00 89.44 78 ASP A O 1
ATOM 595 N N . GLN A 1 79 ? 0.283 -4.881 8.442 1.00 88.06 79 GLN A N 1
ATOM 596 C CA . GLN A 1 79 ? -0.651 -3.826 8.826 1.00 88.06 79 GLN A CA 1
ATOM 597 C C . GLN A 1 79 ? -1.186 -3.076 7.599 1.00 88.06 79 GLN A C 1
ATOM 599 O O . GLN A 1 79 ? -1.552 -1.905 7.695 1.00 88.06 79 GLN A O 1
ATOM 604 N N . GLY A 1 80 ? -1.151 -3.739 6.440 1.00 90.56 80 GLY A N 1
ATOM 605 C CA . GLY A 1 80 ? -1.494 -3.173 5.152 1.00 90.56 80 GLY A CA 1
ATOM 606 C C . GLY A 1 80 ? -0.483 -2.157 4.605 1.00 90.56 80 GLY A C 1
ATOM 607 O O . GLY A 1 80 ? 0.689 -2.079 4.992 1.00 90.56 80 GLY A O 1
ATOM 608 N N . LEU A 1 81 ? -0.982 -1.349 3.677 1.00 90.75 81 LEU A N 1
ATOM 609 C CA . LEU A 1 81 ? -0.344 -0.299 2.895 1.00 90.75 81 LEU A CA 1
ATOM 610 C C . LEU A 1 81 ? 0.780 -0.775 1.982 1.00 90.75 81 LEU A C 1
ATOM 612 O O . LEU A 1 81 ? 1.593 0.029 1.514 1.00 90.75 81 LEU A O 1
ATOM 616 N N . GLN A 1 82 ? 0.837 -2.069 1.697 1.00 93.88 82 GLN A N 1
ATOM 617 C CA . GLN A 1 82 ? 1.878 -2.647 0.867 1.00 93.88 82 GLN A CA 1
ATOM 618 C C . GLN A 1 82 ? 1.404 -3.913 0.156 1.00 93.88 82 GLN A C 1
ATOM 620 O O . GLN A 1 82 ? 0.564 -4.664 0.637 1.00 93.88 82 GLN A O 1
ATOM 625 N N . VAL A 1 83 ? 1.970 -4.144 -1.019 1.00 94.12 83 VAL A N 1
ATOM 626 C CA . VAL A 1 83 ? 1.748 -5.348 -1.822 1.00 94.12 83 VAL A CA 1
ATOM 627 C C . VAL A 1 83 ? 3.090 -5.899 -2.273 1.00 94.12 83 VAL A C 1
ATOM 629 O O . VAL A 1 83 ? 4.053 -5.150 -2.459 1.00 94.12 83 VAL A O 1
ATOM 632 N N . GLN A 1 84 ? 3.169 -7.205 -2.481 1.00 97.56 84 GLN A N 1
ATOM 633 C CA . GLN A 1 84 ? 4.294 -7.828 -3.152 1.00 97.56 84 GLN A CA 1
ATOM 634 C C . GLN A 1 84 ? 4.059 -7.803 -4.665 1.00 97.56 84 GLN A C 1
ATOM 636 O O . GLN A 1 84 ? 3.166 -8.468 -5.183 1.00 97.56 84 GLN A O 1
ATOM 641 N N . VAL A 1 85 ? 4.892 -7.047 -5.379 1.00 97.56 85 VAL A N 1
ATOM 642 C CA . VAL A 1 85 ? 4.936 -7.050 -6.846 1.00 97.56 85 VAL A CA 1
ATOM 643 C C . VAL A 1 85 ? 5.987 -8.059 -7.286 1.00 97.56 85 VAL A C 1
ATOM 645 O O . VAL A 1 85 ? 7.151 -7.936 -6.900 1.00 97.56 85 VAL A O 1
ATOM 648 N N . VAL A 1 86 ? 5.596 -9.037 -8.101 1.00 97.75 86 VAL A N 1
ATOM 649 C CA . VAL A 1 86 ? 6.481 -10.074 -8.650 1.00 97.75 86 VAL A CA 1
ATOM 650 C C . VAL A 1 86 ? 6.486 -9.976 -10.169 1.00 97.75 86 VAL A C 1
ATOM 652 O O . VAL A 1 86 ? 5.428 -9.830 -10.780 1.00 97.75 86 VAL A O 1
ATOM 655 N N . TRP A 1 87 ? 7.661 -10.052 -10.799 1.00 97.88 87 TRP A N 1
ATOM 656 C CA . TRP A 1 87 ? 7.774 -10.003 -12.258 1.00 97.88 87 TRP A CA 1
ATOM 657 C C . TRP A 1 87 ? 8.847 -10.937 -12.807 1.00 97.88 87 TRP A C 1
ATOM 659 O O . TRP A 1 87 ? 9.906 -11.134 -12.208 1.00 97.88 87 TRP A O 1
ATOM 669 N N . ASN A 1 88 ? 8.578 -11.481 -13.991 1.00 95.00 88 ASN A N 1
ATOM 670 C CA . ASN A 1 88 ? 9.570 -12.172 -14.799 1.00 95.00 88 ASN A CA 1
ATOM 671 C C . ASN A 1 88 ? 10.497 -11.158 -15.465 1.00 95.00 88 ASN A C 1
ATOM 673 O O . ASN A 1 88 ? 10.077 -10.053 -15.831 1.00 95.00 88 ASN A O 1
ATOM 677 N N . LYS A 1 89 ? 11.754 -11.563 -15.634 1.00 93.81 89 LYS A N 1
ATOM 678 C CA . LYS A 1 89 ? 12.784 -10.730 -16.249 1.00 93.81 89 LYS A CA 1
ATOM 679 C C . LYS A 1 89 ? 12.457 -10.312 -17.683 1.00 93.81 89 LYS A C 1
ATOM 681 O O . LYS A 1 89 ? 11.678 -10.961 -18.378 1.00 93.81 89 LYS A O 1
ATOM 686 N N . CYS A 1 90 ? 13.113 -9.243 -18.116 1.00 90.44 90 CYS A N 1
ATOM 687 C CA . CYS A 1 90 ? 13.224 -8.864 -19.517 1.00 90.44 90 CYS A CA 1
ATOM 688 C C . CYS A 1 90 ? 14.143 -9.849 -20.259 1.00 90.44 90 CYS A C 1
ATOM 690 O O . CYS A 1 90 ? 15.118 -10.335 -19.684 1.00 90.44 90 CYS A O 1
ATOM 692 N N . ASP A 1 91 ? 13.906 -10.097 -21.547 1.00 87.56 91 ASP A N 1
ATOM 693 C CA . ASP A 1 91 ? 14.797 -10.967 -22.336 1.00 87.56 91 ASP A CA 1
ATOM 694 C C . ASP A 1 91 ? 16.201 -10.373 -22.541 1.00 87.56 91 ASP A C 1
ATOM 696 O O . ASP A 1 91 ? 17.142 -11.112 -22.816 1.00 87.56 91 ASP A O 1
ATOM 700 N N . PHE A 1 92 ? 16.356 -9.057 -22.365 1.00 87.50 92 PHE A N 1
ATOM 701 C CA . PHE A 1 92 ? 17.651 -8.361 -22.391 1.00 87.50 92 PHE A CA 1
ATOM 702 C C . PHE A 1 92 ? 18.443 -8.471 -21.083 1.00 87.50 92 PHE A C 1
ATOM 704 O O . PHE A 1 92 ? 19.602 -8.079 -21.031 1.00 87.50 92 PHE A O 1
ATOM 711 N N . ASP A 1 93 ? 17.838 -9.016 -20.031 1.00 91.50 93 ASP A N 1
ATOM 712 C CA . ASP A 1 93 ? 18.501 -9.312 -18.763 1.00 91.50 93 ASP A CA 1
ATOM 713 C C . ASP A 1 93 ? 19.082 -10.737 -18.803 1.00 91.50 93 ASP A C 1
ATOM 715 O O . ASP A 1 93 ? 18.682 -11.641 -18.061 1.00 91.50 93 ASP A O 1
ATOM 719 N N . ASP A 1 94 ? 19.942 -10.999 -19.789 1.00 88.75 94 ASP A N 1
ATOM 720 C CA . ASP A 1 94 ? 20.569 -12.304 -20.033 1.00 88.75 94 ASP A CA 1
ATOM 721 C C . ASP A 1 94 ? 22.036 -12.366 -19.591 1.00 88.75 94 ASP A C 1
ATOM 723 O O . ASP A 1 94 ? 22.544 -13.447 -19.281 1.00 88.75 94 ASP A O 1
ATOM 727 N N . THR A 1 95 ? 22.680 -11.207 -19.504 1.00 88.31 95 THR A N 1
ATOM 728 C CA . THR A 1 95 ? 24.075 -11.030 -19.127 1.00 88.31 95 THR A CA 1
ATOM 729 C C . THR A 1 95 ? 24.171 -9.896 -18.125 1.00 88.31 95 THR A C 1
ATOM 731 O O . THR A 1 95 ? 23.597 -8.831 -18.331 1.00 88.31 95 THR A O 1
ATOM 734 N N . TYR A 1 96 ? 24.913 -10.119 -17.041 1.00 91.06 96 TYR A N 1
ATOM 735 C CA . TYR A 1 96 ? 25.061 -9.108 -16.005 1.00 91.06 96 TYR A CA 1
ATOM 736 C C . TYR A 1 96 ? 25.792 -7.879 -16.550 1.00 91.06 96 TYR A C 1
ATOM 738 O O . TYR A 1 96 ? 26.935 -7.982 -17.005 1.00 91.06 96 TYR A O 1
ATOM 746 N N . ASP A 1 97 ? 25.145 -6.727 -16.418 1.00 90.19 97 ASP A N 1
ATOM 747 C CA . ASP A 1 97 ? 25.696 -5.410 -16.701 1.00 90.19 97 ASP A CA 1
ATOM 748 C C . ASP A 1 97 ? 25.319 -4.467 -15.551 1.00 90.19 97 ASP A C 1
ATOM 750 O O . ASP A 1 97 ? 24.147 -4.334 -15.191 1.00 90.19 97 ASP A O 1
ATOM 754 N N . SER A 1 98 ? 26.318 -3.810 -14.960 1.00 90.19 98 SER A N 1
ATOM 755 C CA . SER A 1 98 ? 26.122 -2.889 -13.838 1.00 90.19 98 SER A CA 1
ATOM 756 C C . SER A 1 98 ? 25.264 -1.671 -14.176 1.00 90.19 98 SER A C 1
ATOM 758 O O . SER A 1 98 ? 24.731 -1.049 -13.257 1.00 90.19 98 SER A O 1
ATOM 760 N N . ASP A 1 99 ? 25.135 -1.330 -15.459 1.00 90.00 99 ASP A N 1
ATOM 761 C CA . ASP A 1 99 ? 24.304 -0.218 -15.915 1.00 90.00 99 ASP A CA 1
ATOM 762 C C . ASP A 1 99 ? 22.847 -0.631 -16.185 1.00 90.00 99 ASP A C 1
ATOM 764 O O . ASP A 1 99 ? 21.991 0.239 -16.369 1.00 90.00 99 ASP A O 1
ATOM 768 N N . THR A 1 100 ? 22.535 -1.933 -16.126 1.00 94.12 100 THR A N 1
ATOM 769 C CA . THR A 1 100 ? 21.174 -2.456 -16.312 1.00 94.12 100 THR A CA 1
ATOM 770 C C . THR A 1 100 ? 20.416 -2.608 -14.994 1.00 94.12 100 THR A C 1
ATOM 772 O O . THR A 1 100 ? 20.937 -3.063 -13.969 1.00 94.12 100 THR A O 1
ATOM 775 N N . PHE A 1 101 ? 19.144 -2.212 -14.996 1.00 96.94 101 PHE A N 1
ATOM 776 C CA . PHE A 1 101 ? 18.288 -2.266 -13.811 1.00 96.94 101 PHE A CA 1
ATOM 777 C C . PHE A 1 101 ? 16.804 -2.233 -14.179 1.00 96.94 101 PHE A C 1
ATOM 779 O O . PHE A 1 101 ? 16.411 -1.799 -15.258 1.00 96.94 101 PHE A O 1
ATOM 786 N N . TYR A 1 102 ? 15.961 -2.650 -13.244 1.00 98.12 102 TYR A N 1
ATOM 787 C CA . TYR A 1 102 ? 14.526 -2.416 -13.267 1.00 98.12 102 TYR A CA 1
ATOM 788 C C . TYR A 1 102 ? 14.178 -1.197 -12.422 1.00 98.12 102 TYR A C 1
ATOM 790 O O . TYR A 1 102 ? 14.770 -0.962 -11.369 1.00 98.12 102 TYR A O 1
ATOM 798 N N . SER A 1 103 ? 13.166 -0.449 -12.835 1.00 98.06 103 SER A N 1
ATOM 799 C CA . SER A 1 103 ? 12.492 0.526 -11.990 1.00 98.06 103 SER A CA 1
ATOM 800 C C . SER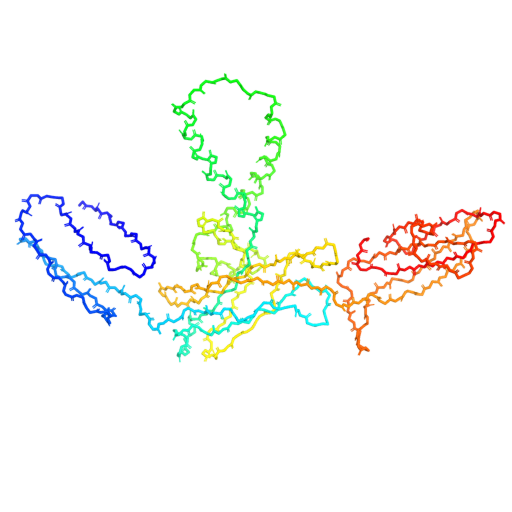 A 1 103 ? 11.025 0.152 -11.809 1.00 98.06 103 SER A C 1
ATOM 802 O O . SER A 1 103 ? 10.362 -0.335 -12.729 1.00 98.06 103 SER A O 1
ATOM 804 N N . LEU A 1 104 ? 10.528 0.361 -10.593 1.00 98.25 104 LEU A N 1
ATOM 805 C CA . LEU A 1 104 ? 9.150 0.094 -10.211 1.00 98.25 104 LEU A CA 1
ATOM 806 C C . LEU A 1 104 ? 8.392 1.408 -10.045 1.00 98.25 104 LEU A C 1
ATOM 808 O O . LEU A 1 104 ? 8.871 2.346 -9.399 1.00 98.25 104 LEU A O 1
ATOM 812 N N . TRP A 1 105 ? 7.183 1.439 -10.591 1.00 97.50 105 TRP A N 1
ATOM 813 C CA . TRP A 1 105 ? 6.329 2.615 -10.613 1.00 97.50 105 TRP A CA 1
ATOM 814 C C . TRP A 1 105 ? 4.922 2.273 -10.157 1.00 97.50 105 TRP A C 1
ATOM 816 O O . TRP A 1 105 ? 4.413 1.200 -10.477 1.00 97.50 105 TRP A O 1
ATOM 826 N N . ARG A 1 106 ? 4.271 3.215 -9.477 1.00 96.56 106 ARG A N 1
ATOM 827 C CA . ARG A 1 106 ? 2.862 3.123 -9.085 1.00 96.56 106 ARG A CA 1
ATOM 828 C C . ARG A 1 106 ? 2.055 4.210 -9.782 1.00 96.56 106 ARG A C 1
ATOM 830 O O . ARG A 1 106 ? 2.466 5.367 -9.778 1.00 96.56 106 ARG A O 1
ATOM 837 N N . LEU A 1 107 ? 0.913 3.862 -10.359 1.00 90.69 107 LEU A N 1
ATOM 838 C CA . LEU A 1 107 ? -0.009 4.825 -10.951 1.00 90.69 107 LEU A CA 1
ATOM 839 C C . LEU A 1 107 ? -0.533 5.781 -9.877 1.00 90.69 107 LEU A C 1
ATOM 841 O O . LEU A 1 107 ? -0.903 5.360 -8.781 1.00 90.69 107 LEU A O 1
ATOM 845 N N . ASP A 1 108 ? -0.579 7.064 -10.209 1.00 86.81 108 ASP A N 1
ATOM 846 C CA . ASP A 1 108 ? -1.217 8.085 -9.394 1.00 86.81 108 ASP A CA 1
ATOM 847 C C . ASP A 1 108 ? -2.463 8.602 -10.125 1.00 86.81 108 ASP A C 1
ATOM 849 O O . ASP A 1 108 ? -2.388 9.459 -11.014 1.00 86.81 108 ASP A O 1
ATOM 853 N N . ASP A 1 109 ? -3.620 8.027 -9.797 1.00 75.25 109 ASP A N 1
ATOM 854 C CA . ASP A 1 109 ? -4.889 8.318 -10.473 1.00 75.25 109 ASP A CA 1
ATOM 855 C C . ASP A 1 109 ? -5.324 9.778 -10.307 1.00 75.25 109 ASP A C 1
ATOM 857 O O . ASP A 1 109 ? -5.847 10.389 -11.246 1.00 75.25 109 ASP A O 1
ATOM 861 N N . ASP A 1 110 ? -5.088 10.368 -9.135 1.00 72.75 110 ASP A N 1
ATOM 862 C CA . ASP A 1 110 ? -5.467 11.750 -8.853 1.00 72.75 110 ASP A CA 1
ATOM 863 C C . ASP A 1 110 ? -4.608 12.722 -9.664 1.00 72.75 110 ASP A C 1
ATOM 865 O O . ASP A 1 110 ? -5.138 13.620 -10.334 1.00 72.75 110 ASP A O 1
ATOM 869 N N . PHE A 1 111 ? -3.291 12.503 -9.705 1.00 69.12 111 PHE A N 1
ATOM 870 C CA . PHE A 1 111 ? -2.403 13.295 -10.555 1.00 69.12 111 PHE A CA 1
ATOM 871 C C . PHE A 1 111 ? -2.682 13.086 -12.045 1.00 69.12 111 PHE A C 1
ATOM 873 O O . PHE A 1 111 ? -2.656 14.057 -12.812 1.00 69.12 111 PHE A O 1
ATOM 880 N N . SER A 1 112 ? -3.019 11.864 -12.461 1.00 65.56 112 SER A N 1
ATOM 881 C CA . SER A 1 112 ? -3.386 11.545 -13.848 1.00 65.56 112 SER A CA 1
ATOM 882 C C . SER A 1 112 ? -4.638 12.313 -14.284 1.00 65.56 112 SER A C 1
ATOM 884 O O . SER A 1 112 ? -4.638 12.990 -15.319 1.00 65.56 112 SER A O 1
ATOM 886 N N . ARG A 1 113 ? -5.686 12.332 -13.446 1.00 60.53 113 ARG A N 1
ATOM 887 C CA . ARG A 1 113 ? -6.914 13.119 -13.680 1.00 60.53 113 ARG A CA 1
ATOM 888 C C . ARG A 1 113 ? -6.617 14.613 -13.814 1.00 60.53 113 ARG A C 1
ATOM 890 O O . ARG A 1 113 ? -7.144 15.277 -14.715 1.00 60.53 113 ARG A O 1
ATOM 897 N N . ILE A 1 114 ? -5.744 15.150 -12.963 1.00 61.62 114 ILE A N 1
ATOM 898 C CA . ILE A 1 114 ? -5.339 16.560 -13.015 1.00 61.62 114 ILE A CA 1
ATOM 899 C C . ILE A 1 114 ? -4.563 16.857 -14.309 1.00 61.62 114 ILE A C 1
ATOM 901 O O . ILE A 1 114 ? -4.883 17.831 -15.002 1.00 61.62 114 ILE A O 1
ATOM 905 N N . ALA A 1 115 ? -3.597 16.017 -14.684 1.00 58.47 115 ALA A N 1
ATOM 906 C CA . ALA A 1 115 ? -2.783 16.189 -15.887 1.00 58.47 115 ALA A CA 1
ATOM 907 C C . ALA A 1 115 ? -3.631 16.180 -17.175 1.00 58.47 115 ALA A C 1
ATOM 909 O O . ALA A 1 115 ? -3.500 17.079 -18.018 1.00 58.47 115 ALA A O 1
ATOM 910 N N . VAL A 1 116 ? -4.568 15.231 -17.297 1.00 55.94 116 VAL A N 1
ATOM 911 C CA . VAL A 1 116 ? -5.499 15.137 -18.436 1.00 55.94 116 VAL A CA 1
ATOM 912 C C . VAL A 1 116 ? -6.424 16.356 -18.500 1.00 55.94 116 VAL A C 1
ATOM 914 O O . VAL A 1 116 ? -6.582 16.960 -19.568 1.00 55.94 116 VAL A O 1
ATOM 917 N N . SER A 1 117 ? -6.985 16.780 -17.360 1.00 51.72 117 SER A N 1
ATOM 918 C CA . SER A 1 117 ? -7.886 17.940 -17.302 1.00 51.72 117 SER A CA 1
ATOM 919 C C . SER A 1 117 ? -7.201 19.239 -17.751 1.00 51.72 117 SER A C 1
ATOM 921 O O . SER A 1 117 ? -7.816 20.071 -18.423 1.00 51.72 117 SER A O 1
ATOM 923 N N . LYS A 1 118 ? -5.902 19.419 -17.466 1.00 52.69 118 LYS A N 1
ATOM 924 C CA . LYS A 1 118 ? -5.124 20.562 -17.967 1.00 52.69 118 LYS A CA 1
ATOM 925 C C . LYS A 1 118 ? -4.937 20.503 -19.479 1.00 52.69 118 LYS A C 1
ATOM 927 O O . LYS A 1 118 ? -5.194 21.509 -20.136 1.00 52.69 118 LYS A O 1
ATOM 932 N N . LYS A 1 119 ? -4.552 19.357 -20.053 1.00 52.97 119 LYS A N 1
ATOM 933 C CA . LYS A 1 119 ? -4.372 19.198 -21.513 1.00 52.97 119 LYS A CA 1
ATOM 934 C C . LYS A 1 119 ? -5.668 19.508 -22.272 1.00 52.97 119 LYS A C 1
ATOM 936 O O . LYS A 1 119 ? -5.647 20.258 -23.251 1.00 52.97 119 LYS A O 1
ATOM 941 N N . GLN A 1 120 ? -6.808 19.040 -21.756 1.00 39.19 120 GLN A N 1
ATOM 942 C CA . GLN A 1 120 ? -8.124 19.405 -22.284 1.00 39.19 120 GLN A CA 1
ATOM 943 C C . GLN A 1 120 ? -8.401 20.906 -22.139 1.00 39.19 120 GLN A C 1
ATOM 945 O O . GLN A 1 120 ? -8.781 21.534 -23.121 1.00 39.19 120 GLN A O 1
ATOM 950 N N . ASN A 1 121 ? -8.125 21.520 -20.986 1.00 42.16 121 ASN A N 1
ATOM 951 C CA . ASN A 1 121 ? -8.295 22.963 -20.779 1.00 42.16 121 ASN A CA 1
ATOM 952 C C . ASN A 1 121 ? -7.382 23.835 -21.663 1.00 42.16 121 ASN A C 1
ATOM 954 O O . ASN A 1 121 ? -7.812 24.901 -22.102 1.00 42.16 121 ASN A O 1
ATOM 958 N N . TYR A 1 122 ? -6.154 23.407 -21.974 1.00 41.88 122 TYR A N 1
ATOM 959 C CA . TYR A 1 122 ? -5.297 24.082 -22.957 1.00 41.88 122 TYR A CA 1
ATOM 960 C C . TYR A 1 122 ? -5.890 23.975 -24.369 1.00 41.88 122 TYR A C 1
ATOM 962 O O . TYR A 1 122 ? -5.968 24.985 -25.073 1.00 41.88 122 TYR A O 1
ATOM 970 N N . SER A 1 123 ? -6.393 22.797 -24.758 1.00 36.69 123 SER A N 1
ATOM 971 C CA . SER A 1 123 ? -7.062 22.609 -26.054 1.00 36.69 123 SER A CA 1
ATOM 972 C C . SER A 1 123 ? -8.349 23.441 -26.159 1.00 36.69 123 SER A C 1
ATOM 974 O O . SER A 1 123 ? -8.532 24.166 -27.132 1.00 36.69 123 SER A O 1
ATOM 976 N N . LEU A 1 124 ? -9.168 23.461 -25.102 1.00 35.94 124 LEU A N 1
ATOM 977 C CA . LEU A 1 124 ? -10.421 24.208 -25.006 1.00 35.94 124 LEU A CA 1
ATOM 978 C C . LEU A 1 124 ? -10.190 25.715 -24.934 1.00 35.94 124 LEU A C 1
ATOM 980 O O . LEU A 1 124 ? -10.958 26.458 -25.522 1.00 35.94 124 LEU A O 1
ATOM 984 N N . ARG A 1 125 ? -9.128 26.208 -24.280 1.00 35.56 125 ARG A N 1
ATOM 985 C CA . ARG A 1 125 ? -8.758 27.637 -24.331 1.00 35.56 125 ARG A CA 1
ATOM 986 C C . ARG A 1 125 ? -8.280 28.056 -25.715 1.00 35.56 125 ARG A C 1
ATOM 988 O O . ARG A 1 125 ? -8.520 29.192 -26.112 1.00 35.56 125 ARG A O 1
ATOM 995 N N . THR A 1 126 ? -7.621 27.159 -26.442 1.00 34.38 126 THR A N 1
ATOM 996 C CA . THR A 1 126 ? -7.199 27.407 -27.826 1.00 34.38 126 THR A CA 1
ATOM 997 C C . THR A 1 126 ? -8.413 27.419 -28.764 1.00 34.38 126 THR A C 1
ATOM 999 O O . THR A 1 126 ? -8.506 28.294 -29.619 1.00 34.38 126 THR A O 1
ATOM 1002 N N . PHE A 1 127 ? -9.398 26.547 -28.518 1.00 30.16 127 PHE A N 1
ATOM 1003 C CA . PHE A 1 127 ? -10.671 26.467 -29.251 1.00 30.16 127 PHE A CA 1
ATOM 1004 C C . PHE A 1 127 ? -11.688 27.570 -28.882 1.00 30.16 127 PHE A C 1
ATOM 1006 O O . PHE A 1 127 ? -12.435 28.056 -29.726 1.00 30.16 127 PHE A O 1
ATOM 1013 N N . ALA A 1 128 ? -11.720 28.008 -27.622 1.00 35.59 128 ALA A N 1
ATOM 1014 C CA . ALA A 1 128 ? -12.588 29.086 -27.142 1.00 35.59 128 ALA A CA 1
ATOM 1015 C C . ALA A 1 128 ? -12.046 30.469 -27.534 1.00 35.59 128 ALA A C 1
ATOM 1017 O O . ALA A 1 128 ? -12.818 31.397 -27.750 1.00 35.59 128 ALA A O 1
ATOM 1018 N N . LYS A 1 129 ? -10.721 30.615 -27.701 1.00 38.75 129 LYS A N 1
ATOM 1019 C CA . LYS A 1 129 ? -10.130 31.821 -28.306 1.00 38.75 129 LYS A CA 1
ATOM 1020 C C . LYS A 1 129 ? -10.520 31.996 -29.778 1.00 38.75 129 LYS A C 1
ATOM 1022 O O . LYS A 1 129 ? -10.539 33.132 -30.239 1.00 38.75 129 LYS A O 1
ATOM 1027 N N . SER A 1 130 ? -10.856 30.918 -30.494 1.00 38.16 130 SER A N 1
ATOM 1028 C CA . SER A 1 130 ? -11.370 30.982 -31.870 1.00 38.16 130 SER A CA 1
ATOM 1029 C C . SER A 1 130 ? -12.902 31.018 -31.966 1.00 38.16 130 SER A C 1
ATOM 1031 O O . SER A 1 130 ? -13.422 31.254 -33.053 1.00 38.16 130 SER A O 1
ATOM 1033 N N . SER A 1 131 ? -13.632 30.840 -30.854 1.00 32.62 131 SER A N 1
ATOM 1034 C CA . SER A 1 131 ? -15.091 30.656 -30.859 1.00 32.62 131 SER A CA 1
ATOM 1035 C C . SER A 1 131 ? -15.772 31.353 -29.664 1.00 32.62 131 SER A C 1
ATOM 1037 O O . SER A 1 131 ? -15.937 30.771 -28.601 1.00 32.62 131 SER A O 1
ATOM 1039 N N . PHE A 1 132 ? -16.216 32.593 -29.887 1.00 31.52 132 PHE A N 1
ATOM 1040 C CA . PHE A 1 132 ? -17.359 33.267 -29.239 1.00 31.52 132 PHE A CA 1
ATOM 1041 C C . PHE A 1 132 ? -17.361 33.651 -27.725 1.00 31.52 132 PHE A C 1
ATOM 1043 O O . PHE A 1 132 ? -17.457 32.835 -26.819 1.00 31.52 132 PHE A O 1
ATOM 1050 N N . SER A 1 133 ? -17.365 34.982 -27.525 1.00 39.72 133 SER A N 1
ATOM 1051 C CA . SER A 1 133 ? -18.105 35.893 -26.611 1.00 39.72 133 SER A CA 1
ATOM 1052 C C . SER A 1 133 ? -18.594 35.511 -25.191 1.00 39.72 133 SER A C 1
ATOM 1054 O O . SER A 1 133 ? -19.386 34.600 -24.984 1.00 39.72 133 SER A O 1
ATOM 1056 N N . LYS A 1 134 ? -18.235 36.421 -24.260 1.00 46.34 134 LYS A N 1
ATOM 1057 C CA . LYS A 1 134 ? -18.899 36.891 -23.018 1.00 46.34 134 LYS A CA 1
ATOM 1058 C C . LYS A 1 134 ? -20.196 36.181 -22.588 1.00 46.34 134 LYS A C 1
ATOM 1060 O O . LYS A 1 134 ? -21.251 36.447 -23.152 1.00 46.34 134 LYS A O 1
ATOM 1065 N N . ASN A 1 135 ? -20.120 35.438 -21.477 1.00 43.91 135 ASN A N 1
ATOM 1066 C CA . ASN A 1 135 ? -20.890 35.656 -20.232 1.00 43.91 135 ASN A CA 1
ATOM 1067 C C . ASN A 1 135 ? -20.905 34.376 -19.378 1.00 43.91 135 ASN A C 1
ATOM 1069 O O . ASN A 1 135 ? -21.762 33.525 -19.565 1.00 43.91 135 ASN A O 1
ATOM 1073 N N . PHE A 1 136 ? -19.987 34.241 -18.417 1.00 38.72 136 PHE A N 1
ATOM 1074 C CA . PHE A 1 136 ? -20.078 33.228 -17.353 1.00 38.72 136 PHE A CA 1
ATOM 1075 C C . PHE A 1 136 ? -19.247 33.707 -16.155 1.00 38.72 136 PHE A C 1
ATOM 1077 O O . PHE A 1 136 ? -18.047 33.448 -16.087 1.00 38.72 136 PHE A O 1
ATOM 1084 N N . ARG A 1 137 ? -19.847 34.496 -15.250 1.00 43.47 137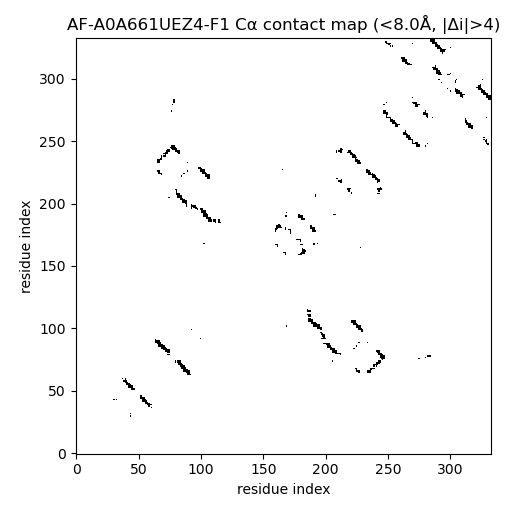 ARG A N 1
ATOM 1085 C CA . ARG A 1 137 ? -19.112 35.138 -14.139 1.00 43.47 137 ARG A CA 1
ATOM 1086 C C . ARG A 1 137 ? -19.521 34.707 -12.726 1.00 43.47 137 ARG A C 1
ATOM 1088 O O . ARG A 1 137 ? -18.946 35.217 -11.779 1.00 43.47 137 ARG A O 1
ATOM 1095 N N . GLU A 1 138 ? -20.404 33.722 -12.561 1.00 40.62 138 GLU A N 1
ATOM 1096 C CA . GLU A 1 138 ? -20.853 33.301 -11.214 1.00 40.62 138 GLU A CA 1
ATOM 1097 C C . GLU A 1 138 ? -20.466 31.871 -10.793 1.00 40.62 138 GLU A C 1
ATOM 1099 O O . GLU A 1 138 ? -20.602 31.526 -9.626 1.00 40.62 138 GLU A O 1
ATOM 1104 N N . LYS A 1 139 ? -19.860 31.052 -11.669 1.00 39.47 139 LYS A N 1
ATOM 1105 C CA . LYS A 1 139 ? -19.252 29.747 -11.290 1.00 39.47 139 LYS A CA 1
ATOM 1106 C C . LYS A 1 139 ? -17.730 29.798 -11.065 1.00 39.47 139 LYS A C 1
ATOM 1108 O O . LYS A 1 139 ? -17.096 28.769 -10.856 1.00 39.47 139 LYS A O 1
ATOM 1113 N N . GLN A 1 140 ? -17.124 30.985 -11.125 1.00 40.41 140 GLN A N 1
ATOM 1114 C CA . GLN A 1 140 ? -15.667 31.150 -11.215 1.00 40.41 140 GLN A CA 1
ATOM 1115 C C . GLN A 1 140 ? -14.944 31.162 -9.859 1.00 40.41 140 GLN A C 1
ATOM 1117 O O . GLN A 1 140 ? -13.751 30.887 -9.824 1.00 40.41 140 GLN A O 1
ATOM 1122 N N . THR A 1 141 ? -15.644 31.427 -8.754 1.00 36.75 141 THR A N 1
ATOM 1123 C CA . THR A 1 141 ? -15.057 31.659 -7.419 1.00 36.75 141 THR A CA 1
ATOM 1124 C C . THR A 1 141 ? -14.656 30.387 -6.662 1.00 36.75 141 THR A C 1
ATOM 1126 O O . THR A 1 141 ? -13.648 30.401 -5.962 1.00 36.75 141 THR A O 1
ATOM 1129 N N . ASN A 1 142 ? -15.367 29.266 -6.837 1.00 38.03 142 ASN A N 1
ATOM 1130 C CA . ASN A 1 142 ? -14.949 27.967 -6.271 1.00 38.03 142 ASN A CA 1
ATOM 1131 C C . ASN A 1 142 ? -13.909 27.257 -7.151 1.00 38.03 142 ASN A C 1
ATOM 1133 O O . ASN A 1 142 ? -13.060 26.516 -6.665 1.00 38.03 142 ASN A O 1
ATOM 1137 N N . VAL A 1 143 ? -13.943 27.516 -8.459 1.00 42.38 143 VAL A N 1
ATOM 1138 C CA . VAL A 1 143 ? -12.975 26.976 -9.419 1.00 42.38 143 VAL A CA 1
ATOM 1139 C C . VAL A 1 143 ? -11.642 27.724 -9.320 1.00 42.38 143 VAL A C 1
ATOM 1141 O O . VAL A 1 143 ? -10.593 27.115 -9.485 1.00 42.38 143 VAL A O 1
ATOM 1144 N N . SER A 1 144 ? -11.641 29.024 -9.009 1.00 40.47 144 SER A N 1
ATOM 1145 C CA . SER A 1 144 ? -10.411 29.804 -8.828 1.00 40.47 144 SER A CA 1
ATOM 1146 C C . SER A 1 144 ? -9.641 29.434 -7.560 1.00 40.47 144 SER A C 1
ATOM 1148 O O . SER A 1 144 ? -8.415 29.414 -7.609 1.00 40.47 144 SER A O 1
ATOM 1150 N N . SER A 1 145 ? -10.325 29.105 -6.459 1.00 39.47 145 SER A N 1
ATOM 1151 C CA . SER A 1 145 ? -9.690 28.683 -5.201 1.00 39.47 145 SER A CA 1
ATOM 1152 C C . SER A 1 145 ? -9.145 27.251 -5.259 1.00 39.47 145 SER A C 1
ATOM 1154 O O . SER A 1 145 ? -8.079 26.971 -4.711 1.00 39.47 145 SER A O 1
ATOM 1156 N N . LEU A 1 146 ? -9.826 26.351 -5.975 1.00 39.88 146 LEU A N 1
ATOM 1157 C CA . LEU A 1 146 ? -9.314 25.011 -6.265 1.00 39.88 146 LEU A CA 1
ATOM 1158 C C . LEU A 1 146 ? -8.134 25.081 -7.249 1.00 39.88 146 LEU A C 1
ATOM 1160 O O . LEU A 1 146 ? -7.088 24.490 -7.003 1.00 39.88 146 LEU A O 1
ATOM 1164 N N . ASN A 1 147 ? -8.248 25.885 -8.311 1.00 44.25 147 ASN A N 1
ATOM 1165 C CA . ASN A 1 147 ? -7.171 26.077 -9.283 1.00 44.25 147 ASN A CA 1
ATOM 1166 C C . ASN A 1 147 ? -5.942 26.782 -8.698 1.00 44.25 147 ASN A C 1
ATOM 1168 O O . ASN A 1 147 ? -4.847 26.521 -9.182 1.00 44.25 147 ASN A O 1
ATOM 1172 N N . SER A 1 148 ? -6.081 27.650 -7.690 1.00 39.25 148 SER A N 1
ATOM 1173 C CA . SER A 1 148 ? -4.934 28.293 -7.033 1.00 39.25 148 SER A CA 1
ATOM 1174 C C . SER A 1 148 ? -4.215 27.354 -6.063 1.00 39.25 148 SER A C 1
ATOM 1176 O O . SER A 1 148 ? -2.988 27.315 -6.070 1.00 39.25 148 SER A O 1
ATOM 1178 N N . LYS A 1 149 ? -4.942 26.522 -5.301 1.00 45.16 149 LYS A N 1
ATOM 1179 C CA . LYS A 1 149 ? -4.333 25.449 -4.491 1.00 45.16 149 LYS A CA 1
ATOM 1180 C C . LYS A 1 149 ? -3.615 24.415 -5.364 1.00 45.16 149 LYS A C 1
ATOM 1182 O O . LYS A 1 149 ? -2.497 24.022 -5.051 1.00 45.16 149 LYS A O 1
ATOM 1187 N N . ILE A 1 150 ? -4.225 24.037 -6.488 1.00 48.53 150 ILE A N 1
ATOM 1188 C CA . ILE A 1 150 ? -3.631 23.125 -7.476 1.00 48.53 150 ILE A CA 1
ATOM 1189 C C . ILE A 1 150 ? -2.439 23.778 -8.193 1.00 48.53 150 ILE A C 1
ATOM 1191 O O . ILE A 1 150 ? -1.443 23.110 -8.433 1.00 48.53 150 ILE A O 1
ATOM 1195 N N . ALA A 1 151 ? -2.499 25.069 -8.536 1.00 41.53 151 ALA A N 1
ATOM 1196 C CA . ALA A 1 151 ? -1.379 25.771 -9.166 1.00 41.53 151 ALA A CA 1
ATOM 1197 C C . ALA A 1 151 ? -0.160 25.847 -8.237 1.00 41.53 151 ALA A C 1
ATOM 1199 O O . ALA A 1 151 ? 0.928 25.493 -8.673 1.00 41.53 151 ALA A O 1
ATOM 1200 N N . ASN A 1 152 ? -0.362 26.192 -6.962 1.00 41.62 152 ASN A N 1
ATOM 1201 C CA . ASN A 1 152 ? 0.717 26.245 -5.972 1.00 41.62 152 ASN A CA 1
ATOM 1202 C C . ASN A 1 152 ? 1.300 24.852 -5.679 1.00 41.62 152 ASN A C 1
ATOM 1204 O O . ASN A 1 152 ? 2.508 24.710 -5.545 1.00 41.62 152 ASN A O 1
ATOM 1208 N N . SER A 1 153 ? 0.460 23.811 -5.627 1.00 45.91 153 SER A N 1
ATOM 1209 C CA . SER A 1 153 ? 0.931 22.428 -5.482 1.00 45.91 153 SER A CA 1
ATOM 1210 C C . SER A 1 153 ? 1.668 21.932 -6.731 1.00 45.91 153 SER A C 1
ATOM 1212 O O . SER A 1 153 ? 2.604 21.161 -6.603 1.00 45.91 153 SER A O 1
ATOM 1214 N N . MET A 1 154 ? 1.299 22.374 -7.936 1.00 45.28 154 MET A N 1
ATOM 1215 C CA . MET A 1 154 ? 1.952 21.935 -9.176 1.00 45.28 154 MET A CA 1
ATOM 1216 C C . MET A 1 154 ? 3.210 22.729 -9.544 1.00 45.28 154 MET A C 1
ATOM 1218 O O . MET A 1 154 ? 4.039 22.191 -10.270 1.00 45.28 154 MET A O 1
ATOM 1222 N N . GLU A 1 155 ? 3.377 23.960 -9.058 1.00 47.91 155 GLU A N 1
ATOM 1223 C CA . GLU A 1 155 ? 4.631 24.724 -9.185 1.00 47.91 155 GLU A CA 1
ATOM 1224 C C . GLU A 1 155 ? 5.761 24.079 -8.356 1.00 47.91 155 GLU A C 1
ATOM 1226 O O . GLU A 1 155 ? 6.908 24.066 -8.782 1.00 47.91 155 GLU A O 1
ATOM 1231 N N . ASP A 1 156 ? 5.422 23.421 -7.241 1.00 53.16 156 ASP A N 1
ATOM 1232 C CA . ASP A 1 156 ? 6.349 22.612 -6.426 1.00 53.16 156 ASP A CA 1
ATOM 1233 C C . ASP A 1 156 ? 6.651 21.222 -7.040 1.00 53.16 156 ASP A C 1
ATOM 1235 O O . ASP A 1 156 ? 7.647 20.563 -6.733 1.00 53.16 156 ASP A O 1
ATOM 1239 N N . ILE A 1 157 ? 5.796 20.749 -7.953 1.00 58.59 157 ILE A N 1
ATOM 1240 C CA . ILE A 1 157 ? 5.894 19.401 -8.535 1.00 58.59 157 ILE A CA 1
ATOM 1241 C C . ILE A 1 157 ? 6.429 19.436 -9.976 1.00 58.59 157 ILE A C 1
ATOM 1243 O O . ILE A 1 157 ? 6.894 18.411 -10.474 1.00 58.59 157 ILE A O 1
ATOM 1247 N N . SER A 1 158 ? 6.476 20.595 -10.646 1.00 63.09 158 SER A N 1
ATOM 1248 C CA . SER A 1 158 ? 7.065 20.707 -11.993 1.00 63.09 158 SER A CA 1
ATOM 1249 C C . SER A 1 158 ? 8.529 20.270 -12.037 1.00 63.09 158 SER A C 1
ATOM 1251 O O . SER A 1 158 ? 8.958 19.675 -13.018 1.00 63.09 158 SER A O 1
ATOM 1253 N N . ASP A 1 159 ? 9.270 20.470 -10.946 1.00 71.31 159 ASP A N 1
ATOM 1254 C CA . ASP A 1 159 ? 10.667 20.034 -10.815 1.00 71.31 159 ASP A CA 1
ATOM 1255 C C . ASP A 1 159 ? 10.815 18.534 -10.504 1.00 71.31 159 ASP A C 1
ATOM 1257 O O . ASP A 1 159 ? 11.930 18.008 -10.376 1.00 71.31 159 ASP A O 1
ATOM 1261 N N . ARG A 1 160 ? 9.682 17.842 -10.354 1.00 73.31 160 ARG A N 1
ATOM 1262 C CA . ARG A 1 160 ? 9.565 16.435 -9.965 1.00 73.31 160 ARG A CA 1
ATOM 1263 C C . ARG A 1 160 ? 8.822 15.595 -11.007 1.00 73.31 160 ARG A C 1
ATOM 1265 O O . ARG A 1 160 ? 8.874 14.375 -10.889 1.00 73.31 160 ARG A O 1
ATOM 1272 N N . ILE A 1 161 ? 8.183 16.210 -12.008 1.00 79.81 161 ILE A N 1
ATOM 1273 C CA . ILE A 1 161 ? 7.509 15.533 -13.126 1.00 79.81 161 ILE A CA 1
ATOM 1274 C C . ILE A 1 161 ? 8.380 15.590 -14.383 1.00 79.81 161 ILE A C 1
ATOM 1276 O O . ILE A 1 161 ? 8.790 16.667 -14.809 1.00 79.81 161 ILE A O 1
ATOM 1280 N N . PHE A 1 162 ? 8.606 14.441 -15.020 1.00 80.69 162 PHE A N 1
ATOM 1281 C CA . PHE A 1 162 ? 9.354 14.339 -16.277 1.00 80.69 162 PHE A CA 1
ATOM 1282 C C . PHE A 1 162 ? 8.673 13.372 -17.246 1.00 80.69 162 PHE A C 1
ATOM 1284 O O . PHE A 1 162 ? 7.882 12.526 -16.839 1.00 80.69 162 PHE A O 1
ATOM 1291 N N . THR A 1 163 ? 8.987 13.483 -18.536 1.00 82.88 163 THR A N 1
ATOM 1292 C CA . THR A 1 163 ? 8.457 12.597 -19.590 1.00 82.88 163 THR A CA 1
ATOM 1293 C C . THR A 1 163 ? 9.352 11.393 -19.875 1.00 82.88 163 THR A C 1
ATOM 1295 O O . THR A 1 163 ? 8.904 10.440 -20.505 1.00 82.88 163 THR A O 1
ATOM 1298 N N . GLU A 1 164 ? 10.602 11.424 -19.409 1.00 83.56 164 GLU A N 1
ATOM 1299 C CA . GLU A 1 164 ? 11.584 10.351 -19.589 1.00 83.56 164 GLU A CA 1
ATOM 1300 C C . GLU A 1 164 ? 11.868 9.660 -18.244 1.00 83.56 164 GLU A C 1
ATOM 1302 O O . GLU A 1 164 ? 12.298 10.338 -17.298 1.00 83.56 164 GLU A O 1
ATOM 1307 N N . PRO A 1 165 ? 11.663 8.334 -18.136 1.00 88.62 165 PRO A N 1
ATOM 1308 C CA . PRO A 1 165 ? 11.824 7.614 -16.874 1.00 88.62 165 PRO A CA 1
ATOM 1309 C C . PRO A 1 165 ? 13.283 7.599 -16.383 1.00 88.62 165 PRO A C 1
ATOM 1311 O O . PRO A 1 165 ? 13.525 7.759 -15.188 1.00 88.62 165 PRO A O 1
ATOM 1314 N N . ASP A 1 166 ? 14.279 7.545 -17.273 1.00 87.94 166 ASP A N 1
ATOM 1315 C CA . ASP A 1 166 ? 15.702 7.549 -16.886 1.00 87.94 166 ASP A CA 1
ATOM 1316 C C . ASP A 1 166 ? 16.132 8.832 -16.164 1.00 87.94 166 ASP A C 1
ATOM 1318 O O . ASP A 1 166 ? 16.959 8.806 -15.247 1.00 87.94 166 ASP A O 1
ATOM 1322 N N . ILE A 1 167 ? 15.587 9.987 -16.568 1.00 87.25 167 ILE A N 1
ATOM 1323 C CA . ILE A 1 167 ? 15.871 11.272 -15.910 1.00 87.25 167 ILE A CA 1
ATOM 1324 C C . ILE A 1 167 ? 15.395 11.226 -14.458 1.00 87.25 167 ILE A C 1
ATOM 1326 O O . ILE A 1 167 ? 16.081 11.729 -13.561 1.00 87.25 167 ILE A O 1
ATOM 1330 N N . ILE A 1 168 ? 14.234 10.616 -14.229 1.00 88.44 168 ILE A N 1
ATOM 1331 C CA . ILE A 1 168 ? 13.647 10.462 -12.901 1.00 88.44 168 ILE A CA 1
ATOM 1332 C C . ILE A 1 168 ? 14.503 9.546 -12.046 1.00 88.44 168 ILE A C 1
ATOM 1334 O O . ILE A 1 168 ? 14.879 9.959 -10.954 1.00 88.44 168 ILE A O 1
ATOM 1338 N N . VAL A 1 169 ? 14.871 8.367 -12.549 1.00 91.00 169 VAL A N 1
ATOM 1339 C CA . VAL A 1 169 ? 15.711 7.420 -11.804 1.00 91.00 169 VAL A CA 1
ATOM 1340 C C . VAL A 1 169 ? 17.026 8.087 -11.387 1.00 91.00 169 VAL A C 1
ATOM 1342 O O . VAL A 1 169 ? 17.389 8.092 -10.211 1.00 91.00 169 VAL A O 1
ATOM 1345 N N . ARG A 1 170 ? 17.702 8.790 -12.309 1.00 91.44 170 ARG A N 1
ATOM 1346 C CA . ARG A 1 170 ? 18.937 9.540 -12.002 1.00 91.44 170 ARG A CA 1
ATOM 1347 C C . ARG A 1 170 ? 18.733 10.637 -10.950 1.00 91.44 170 ARG A C 1
ATOM 1349 O O . ARG A 1 170 ? 19.655 10.927 -10.186 1.00 91.44 170 ARG A O 1
ATOM 1356 N N . LYS A 1 171 ? 17.566 11.286 -10.915 1.00 92.06 171 LYS A N 1
ATOM 1357 C CA . LYS A 1 171 ? 17.222 12.292 -9.895 1.00 92.06 171 LYS A CA 1
ATOM 1358 C C . LYS A 1 171 ? 16.894 11.649 -8.548 1.00 92.06 171 LYS A C 1
ATOM 1360 O O . LYS A 1 171 ? 17.376 12.153 -7.536 1.00 92.06 171 LYS A O 1
ATOM 1365 N N . ALA A 1 172 ? 16.159 10.541 -8.547 1.00 92.31 172 ALA A N 1
ATOM 1366 C CA . ALA A 1 172 ? 15.831 9.766 -7.358 1.00 92.31 172 ALA A CA 1
ATOM 1367 C C . ALA A 1 172 ? 17.097 9.221 -6.684 1.00 92.31 172 ALA A C 1
ATOM 1369 O O . ALA A 1 172 ? 17.258 9.396 -5.482 1.00 92.31 172 ALA A O 1
ATOM 1370 N N . ARG A 1 173 ? 18.073 8.715 -7.455 1.00 92.94 173 ARG A N 1
ATOM 1371 C CA . ARG A 1 173 ? 19.403 8.333 -6.936 1.00 92.94 173 ARG A CA 1
ATOM 1372 C C . ARG A 1 173 ? 20.105 9.474 -6.188 1.00 92.94 173 ARG A C 1
ATOM 1374 O O . ARG A 1 173 ? 20.797 9.235 -5.205 1.00 92.94 173 ARG A O 1
ATOM 1381 N N . LYS A 1 174 ? 19.955 10.718 -6.659 1.00 93.88 174 LYS A N 1
ATOM 1382 C CA . LYS A 1 174 ? 20.586 11.900 -6.045 1.00 93.88 174 LYS A CA 1
ATOM 1383 C C . LYS A 1 174 ? 19.830 12.412 -4.820 1.00 93.88 174 LYS A C 1
ATOM 1385 O O . LYS A 1 174 ? 20.462 12.969 -3.933 1.00 93.88 174 LYS A O 1
ATOM 1390 N N . ASN A 1 175 ? 18.505 12.269 -4.794 1.00 91.69 175 ASN A N 1
ATOM 1391 C CA . ASN A 1 175 ? 17.640 12.745 -3.714 1.00 91.69 175 ASN A CA 1
ATOM 1392 C C . ASN A 1 175 ? 16.547 11.702 -3.410 1.00 91.69 175 ASN A C 1
ATOM 1394 O O . ASN A 1 175 ? 15.399 11.893 -3.825 1.00 91.69 175 ASN A O 1
ATOM 1398 N N . PRO A 1 176 ? 16.882 10.612 -2.702 1.00 89.19 176 PRO A N 1
ATOM 1399 C CA . PRO A 1 176 ? 15.965 9.489 -2.496 1.00 89.19 176 PRO A CA 1
ATOM 1400 C C . PRO A 1 176 ? 14.742 9.845 -1.638 1.00 89.19 176 PRO A C 1
ATOM 1402 O O . PRO A 1 176 ? 13.688 9.243 -1.803 1.00 89.19 176 PRO A O 1
ATOM 1405 N N . ASP A 1 177 ? 14.836 10.873 -0.788 1.00 88.25 177 ASP A N 1
ATOM 1406 C CA . ASP A 1 177 ? 13.733 11.309 0.085 1.00 88.25 177 ASP A CA 1
ATOM 1407 C C . ASP A 1 177 ? 12.585 12.003 -0.673 1.00 88.25 177 ASP A C 1
ATOM 1409 O O . ASP A 1 177 ? 11.545 12.327 -0.096 1.00 88.25 177 ASP A O 1
ATOM 1413 N N . LYS A 1 178 ? 12.765 12.289 -1.969 1.00 85.94 178 LYS A N 1
ATOM 1414 C CA . LYS A 1 178 ? 11.752 12.938 -2.805 1.00 85.94 178 LYS A CA 1
ATOM 1415 C C . LYS A 1 178 ? 11.098 11.932 -3.741 1.00 85.94 178 LYS A C 1
ATOM 1417 O O . LYS A 1 178 ? 11.765 11.261 -4.516 1.00 85.94 178 LYS A O 1
ATOM 1422 N N . THR A 1 179 ? 9.767 11.939 -3.779 1.00 85.75 179 THR A N 1
ATOM 1423 C CA . THR A 1 179 ? 9.007 11.232 -4.821 1.00 85.75 179 THR A CA 1
ATOM 1424 C C . THR A 1 179 ? 9.120 11.970 -6.151 1.00 85.75 179 THR A C 1
ATOM 1426 O O . THR A 1 179 ? 8.940 13.190 -6.202 1.00 85.75 179 THR A O 1
ATOM 1429 N N . TYR A 1 180 ? 9.367 11.244 -7.229 1.00 89.25 180 TYR A N 1
ATOM 1430 C CA . TYR A 1 180 ? 9.400 11.770 -8.590 1.00 89.25 180 TYR A CA 1
ATOM 1431 C C . TYR A 1 180 ? 8.306 11.110 -9.424 1.00 89.25 180 TYR A C 1
ATOM 1433 O O . TYR A 1 180 ? 7.850 10.019 -9.092 1.00 89.25 180 TYR A O 1
ATOM 1441 N N . TYR A 1 181 ? 7.889 11.770 -10.498 1.00 88.75 181 TYR A N 1
ATOM 1442 C CA . TYR A 1 181 ? 6.728 11.371 -11.278 1.00 88.75 181 TYR A CA 1
ATOM 1443 C C . TYR A 1 181 ? 7.059 11.306 -12.763 1.00 88.75 181 TYR A C 1
ATOM 1445 O O . TYR A 1 181 ? 7.595 12.253 -13.341 1.00 88.75 181 TYR A O 1
ATOM 1453 N N . TRP A 1 182 ? 6.692 10.201 -13.391 1.00 89.88 182 TRP A N 1
ATOM 1454 C CA . TRP A 1 182 ? 6.774 10.004 -14.823 1.00 89.88 182 TRP A CA 1
ATOM 1455 C C . TRP A 1 182 ? 5.425 10.280 -15.472 1.00 89.88 182 TRP A C 1
ATOM 1457 O O . TRP A 1 182 ? 4.443 9.579 -15.235 1.00 89.88 182 TRP A O 1
ATOM 1467 N N . GLN A 1 183 ? 5.373 11.326 -16.289 1.00 84.75 183 GLN A N 1
ATOM 1468 C CA . GLN A 1 183 ? 4.187 11.701 -17.037 1.00 84.75 183 GLN A CA 1
ATOM 1469 C C . GLN A 1 183 ? 4.222 11.093 -18.439 1.00 84.75 183 GLN A C 1
ATOM 1471 O O . GLN A 1 183 ? 5.058 11.445 -19.272 1.00 84.75 183 GLN A O 1
ATOM 1476 N N . THR A 1 184 ? 3.240 10.243 -18.708 1.00 80.25 184 THR A N 1
ATOM 1477 C CA . THR A 1 184 ? 2.914 9.729 -20.041 1.00 80.25 184 THR A CA 1
ATOM 1478 C C . THR A 1 184 ? 1.759 10.534 -20.649 1.00 80.25 184 THR A C 1
ATOM 1480 O O . THR A 1 184 ? 1.302 11.536 -20.090 1.00 80.25 184 THR A O 1
ATOM 1483 N N . GLU A 1 185 ? 1.254 10.129 -21.818 1.00 74.12 185 GLU A N 1
ATOM 1484 C CA . GLU A 1 185 ? 0.165 10.857 -22.479 1.00 74.12 185 GLU A CA 1
ATOM 1485 C C . GLU A 1 185 ? -1.139 10.917 -21.673 1.00 74.12 185 GLU A C 1
ATOM 1487 O O . GLU A 1 185 ? -1.902 11.878 -21.837 1.00 74.12 185 GLU A O 1
ATOM 1492 N N . A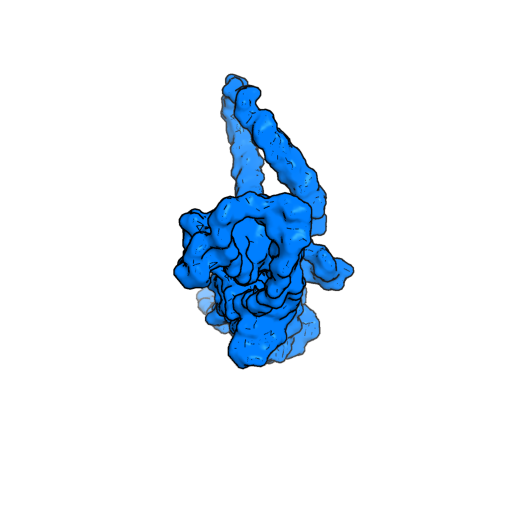RG A 1 186 ? -1.408 9.886 -20.863 1.00 72.50 186 ARG A N 1
ATOM 1493 C CA . ARG A 1 186 ? -2.664 9.704 -20.118 1.00 72.50 186 ARG A CA 1
ATOM 1494 C C . ARG A 1 186 ? -2.450 9.583 -18.616 1.00 72.50 186 ARG A C 1
ATOM 1496 O O . ARG A 1 186 ? -3.306 10.030 -17.860 1.00 72.50 186 ARG A O 1
ATOM 1503 N N . ASP A 1 187 ? -1.292 9.068 -18.221 1.00 83.19 187 ASP A N 1
ATOM 1504 C CA . ASP A 1 187 ? -1.056 8.590 -16.868 1.00 83.19 187 ASP A CA 1
ATOM 1505 C C . ASP A 1 187 ? 0.174 9.254 -16.253 1.00 83.19 187 ASP A C 1
ATOM 1507 O O . ASP A 1 187 ? 1.156 9.550 -16.943 1.00 83.19 187 ASP A O 1
ATOM 1511 N N . VAL A 1 188 ? 0.126 9.452 -14.942 1.00 85.75 188 VAL A N 1
ATOM 1512 C CA . VAL A 1 188 ? 1.234 9.912 -14.110 1.00 85.75 188 VAL A CA 1
ATOM 1513 C C . VAL A 1 188 ? 1.614 8.781 -13.165 1.00 85.75 188 VAL A C 1
ATOM 1515 O O . VAL A 1 188 ? 0.781 8.278 -12.419 1.00 85.75 188 VAL A O 1
ATOM 1518 N N . TRP A 1 189 ? 2.881 8.393 -13.196 1.00 92.94 189 TRP A N 1
ATOM 1519 C CA . TRP A 1 189 ? 3.416 7.271 -12.437 1.00 92.94 189 TRP A CA 1
ATOM 1520 C C . TRP A 1 189 ? 4.409 7.771 -11.391 1.00 92.94 189 TRP A C 1
ATOM 1522 O O . TRP A 1 189 ? 5.391 8.421 -11.735 1.00 92.94 189 TRP A O 1
ATOM 1532 N N . ALA A 1 190 ? 4.183 7.473 -10.118 1.00 93.38 190 ALA A N 1
ATOM 1533 C CA . ALA A 1 190 ? 5.121 7.753 -9.041 1.00 93.38 190 ALA A CA 1
ATOM 1534 C C . ALA A 1 190 ? 6.258 6.721 -9.038 1.00 93.38 190 ALA A C 1
ATOM 1536 O O . ALA A 1 190 ? 6.011 5.514 -9.072 1.00 93.38 190 ALA A O 1
ATOM 1537 N N . PHE A 1 191 ? 7.501 7.196 -8.978 1.00 96.00 191 PHE A N 1
ATOM 1538 C CA . PHE A 1 191 ? 8.678 6.348 -8.805 1.00 96.00 191 PHE A CA 1
ATOM 1539 C C . PHE A 1 191 ? 8.678 5.716 -7.410 1.00 96.00 191 PHE A C 1
ATOM 1541 O O . PHE A 1 191 ? 8.510 6.428 -6.416 1.00 96.00 191 PHE A O 1
ATOM 1548 N N . ILE A 1 192 ? 8.885 4.399 -7.346 1.00 96.75 192 ILE A N 1
ATOM 1549 C CA . ILE A 1 192 ? 8.926 3.630 -6.097 1.00 96.75 192 ILE A CA 1
ATOM 1550 C C . ILE A 1 192 ? 10.346 3.170 -5.790 1.00 96.75 192 ILE A C 1
ATOM 1552 O O . ILE A 1 192 ? 10.860 3.448 -4.709 1.00 96.75 192 ILE A O 1
ATOM 1556 N N . ALA A 1 193 ? 10.968 2.449 -6.721 1.00 96.88 193 ALA A N 1
ATOM 1557 C CA . ALA A 1 193 ? 12.229 1.780 -6.449 1.00 96.88 193 ALA A CA 1
ATOM 1558 C C . ALA A 1 193 ? 13.032 1.496 -7.712 1.00 96.88 193 ALA A C 1
ATOM 1560 O O . ALA A 1 193 ? 12.506 1.467 -8.824 1.00 96.88 193 ALA A O 1
ATOM 1561 N N . GLU A 1 194 ? 14.312 1.227 -7.492 1.00 96.31 194 GLU A N 1
ATOM 1562 C CA . GLU A 1 194 ? 15.258 0.728 -8.477 1.00 96.31 194 GLU A CA 1
ATOM 1563 C C . GLU A 1 194 ? 15.823 -0.611 -7.993 1.00 96.31 194 GLU A C 1
ATOM 1565 O O . GLU A 1 194 ? 16.171 -0.754 -6.819 1.00 96.31 194 GLU A O 1
ATOM 1570 N N . ILE A 1 195 ? 15.895 -1.591 -8.890 1.00 97.56 195 ILE A N 1
ATOM 1571 C CA . ILE A 1 195 ? 16.314 -2.962 -8.611 1.00 97.56 195 ILE A CA 1
ATOM 1572 C C . ILE A 1 195 ? 17.366 -3.362 -9.655 1.00 97.56 195 ILE A C 1
ATOM 1574 O O . ILE A 1 195 ? 17.033 -3.401 -10.836 1.00 97.56 195 ILE A O 1
ATOM 1578 N N . PRO A 1 196 ? 18.615 -3.687 -9.276 1.00 96.88 196 PRO A N 1
ATOM 1579 C CA . PRO A 1 196 ? 19.639 -4.109 -10.233 1.00 96.88 196 PRO A CA 1
ATOM 1580 C C . PRO A 1 196 ? 19.224 -5.344 -11.045 1.00 96.88 196 PRO A C 1
ATOM 1582 O O . PRO A 1 196 ? 18.662 -6.297 -10.495 1.00 96.88 196 PRO A O 1
ATOM 1585 N N . ALA A 1 197 ? 19.541 -5.355 -12.339 1.00 96.69 197 ALA A N 1
ATOM 1586 C CA . ALA A 1 197 ? 19.261 -6.486 -13.216 1.00 96.69 197 ALA A CA 1
ATOM 1587 C C . ALA A 1 197 ? 20.376 -7.539 -13.091 1.00 96.69 197 ALA A C 1
ATOM 1589 O O . ALA A 1 197 ? 21.450 -7.453 -13.676 1.00 96.69 197 ALA A O 1
ATOM 1590 N N . LEU A 1 198 ? 20.144 -8.502 -12.197 1.00 96.19 198 LEU A N 1
ATOM 1591 C CA . LEU A 1 198 ? 21.083 -9.587 -11.876 1.00 96.19 198 LEU A CA 1
ATOM 1592 C C . LEU A 1 198 ? 20.897 -10.880 -12.702 1.00 96.19 198 LEU A C 1
ATOM 1594 O O . LEU A 1 198 ? 21.419 -11.923 -12.308 1.00 96.19 198 LEU A O 1
ATOM 1598 N N . CYS A 1 199 ? 20.145 -10.846 -13.804 1.00 94.06 199 CYS A N 1
ATOM 1599 C CA . CYS A 1 199 ? 19.830 -11.997 -14.660 1.00 94.06 199 CYS A CA 1
ATOM 1600 C C . CYS A 1 199 ? 19.049 -13.138 -13.988 1.00 94.06 199 CYS A C 1
ATOM 1602 O O . CYS A 1 199 ? 19.083 -14.284 -14.452 1.00 94.06 199 CYS A O 1
ATOM 1604 N N . TYR A 1 200 ? 18.317 -12.851 -12.909 1.00 95.06 200 TYR A N 1
ATOM 1605 C CA . TYR A 1 200 ? 17.407 -13.820 -12.300 1.00 95.06 200 TYR A CA 1
ATOM 1606 C C . TYR A 1 200 ? 16.176 -14.023 -13.172 1.00 95.06 200 TYR A C 1
ATOM 1608 O O . TYR A 1 200 ? 15.721 -13.103 -13.835 1.00 95.06 200 TYR A O 1
ATOM 1616 N N . SER A 1 201 ? 15.585 -15.220 -13.156 1.00 93.62 201 SER A N 1
ATOM 1617 C CA . SER A 1 201 ? 14.355 -15.479 -13.919 1.00 93.62 201 SER A CA 1
ATOM 1618 C C . SER A 1 201 ? 13.170 -14.637 -13.437 1.00 93.62 201 SER A C 1
ATOM 1620 O O . SER A 1 201 ? 12.277 -14.327 -14.224 1.00 93.62 201 SER A O 1
ATOM 1622 N N . GLN A 1 202 ? 13.164 -14.283 -12.151 1.00 95.75 202 GLN A N 1
ATOM 1623 C CA . GLN A 1 202 ? 12.093 -13.554 -11.492 1.00 95.75 202 GLN A CA 1
ATOM 1624 C C . GLN A 1 202 ? 12.656 -12.638 -10.404 1.00 95.75 202 GLN A C 1
ATOM 1626 O O . GLN A 1 202 ? 13.657 -12.954 -9.758 1.00 95.75 202 GLN A O 1
ATOM 1631 N N . TYR A 1 203 ? 11.965 -11.525 -10.194 1.00 98.31 203 TYR A N 1
ATOM 1632 C CA . TYR A 1 203 ? 12.241 -10.523 -9.176 1.00 98.31 203 TYR A CA 1
ATOM 1633 C C . TYR A 1 203 ? 10.975 -10.250 -8.364 1.00 98.31 203 TYR A C 1
ATOM 1635 O O . TYR A 1 203 ? 9.860 -10.509 -8.820 1.00 98.31 203 TYR A O 1
ATOM 1643 N N . SER A 1 204 ? 11.148 -9.698 -7.163 1.00 97.69 204 SER A N 1
ATOM 1644 C CA . SER A 1 204 ? 10.033 -9.274 -6.319 1.00 97.69 204 SER A CA 1
ATOM 1645 C C . SER A 1 204 ? 10.376 -8.035 -5.503 1.00 97.69 204 SER A C 1
ATOM 1647 O O . SER A 1 204 ? 11.524 -7.882 -5.080 1.00 97.69 204 SER A O 1
ATOM 1649 N N . TYR A 1 205 ? 9.379 -7.203 -5.213 1.00 98.19 205 TYR A N 1
ATOM 1650 C CA . TYR A 1 205 ? 9.524 -6.014 -4.376 1.00 98.19 205 TYR A CA 1
ATOM 1651 C C . TYR A 1 205 ? 8.266 -5.772 -3.529 1.00 98.19 205 TYR A C 1
ATOM 1653 O O . TYR A 1 205 ? 7.154 -5.906 -4.036 1.00 98.19 205 TYR A O 1
ATOM 1661 N N . ILE A 1 206 ? 8.435 -5.391 -2.256 1.00 97.56 206 ILE A N 1
ATOM 1662 C CA . ILE A 1 206 ? 7.327 -4.964 -1.383 1.00 97.56 206 ILE A CA 1
ATOM 1663 C C . ILE A 1 206 ? 7.077 -3.475 -1.630 1.00 97.56 206 ILE A C 1
ATOM 1665 O O . ILE A 1 206 ? 7.840 -2.623 -1.176 1.00 97.56 206 ILE A O 1
ATOM 1669 N N . ALA A 1 207 ? 6.038 -3.173 -2.402 1.00 96.06 207 ALA A N 1
ATOM 1670 C CA . ALA A 1 207 ? 5.717 -1.835 -2.873 1.00 96.06 207 ALA A CA 1
ATOM 1671 C C . ALA A 1 207 ? 4.623 -1.184 -2.014 1.00 96.06 207 ALA A C 1
ATOM 1673 O O . ALA A 1 207 ? 3.629 -1.843 -1.714 1.00 96.06 207 ALA A O 1
ATOM 1674 N N . PRO A 1 208 ? 4.742 0.111 -1.666 1.00 93.88 208 PRO A N 1
ATOM 1675 C CA . PRO A 1 208 ? 3.722 0.797 -0.885 1.00 93.88 208 PRO A CA 1
ATOM 1676 C C . PRO A 1 208 ? 2.474 1.117 -1.722 1.00 93.88 208 PRO A C 1
ATOM 1678 O O . PRO A 1 208 ? 2.571 1.607 -2.855 1.00 93.88 208 PRO A O 1
ATOM 1681 N N . THR A 1 209 ? 1.291 0.945 -1.140 1.00 90.25 209 THR A N 1
ATOM 1682 C CA . THR A 1 209 ? 0.010 1.417 -1.688 1.00 90.25 209 THR A CA 1
ATOM 1683 C C . THR A 1 209 ? -0.346 2.798 -1.120 1.00 90.25 209 THR A C 1
ATOM 1685 O O . THR A 1 209 ? 0.372 3.359 -0.291 1.00 90.25 209 THR A O 1
ATOM 1688 N N . LEU A 1 210 ? -1.407 3.422 -1.642 1.00 86.81 210 LEU A N 1
ATOM 1689 C CA . LEU A 1 210 ? -1.914 4.703 -1.123 1.00 86.81 210 LEU A CA 1
ATOM 1690 C C . LEU A 1 210 ? -2.956 4.534 -0.014 1.00 86.81 210 LEU A C 1
ATOM 1692 O O . LEU A 1 210 ? -3.201 5.476 0.737 1.00 86.81 210 LEU A O 1
ATOM 1696 N N . ALA A 1 211 ? -3.594 3.367 0.047 1.00 84.12 211 ALA A N 1
ATOM 1697 C CA . ALA A 1 211 ? -4.665 3.058 0.978 1.00 84.12 211 ALA A CA 1
ATOM 1698 C C . ALA A 1 211 ? -4.866 1.542 1.086 1.00 84.12 211 ALA A C 1
ATOM 1700 O O . ALA A 1 211 ? -4.576 0.800 0.141 1.00 84.12 211 ALA A O 1
ATOM 1701 N N . ASP A 1 212 ? -5.435 1.121 2.212 1.00 82.75 212 ASP A N 1
ATOM 1702 C CA . ASP A 1 212 ? -5.874 -0.251 2.449 1.00 82.75 212 ASP A CA 1
ATOM 1703 C C . ASP A 1 212 ? -7.266 -0.507 1.913 1.00 82.75 212 ASP A C 1
ATOM 1705 O O . ASP A 1 212 ? -8.158 0.340 1.992 1.00 82.75 212 ASP A O 1
ATOM 1709 N N . SER A 1 213 ? -7.485 -1.720 1.425 1.00 83.19 213 SER A N 1
ATOM 1710 C CA . SER A 1 213 ? -8.822 -2.239 1.188 1.00 83.19 213 SER A CA 1
ATOM 1711 C C . SER A 1 213 ? -9.476 -2.660 2.493 1.00 83.19 213 SER A C 1
ATOM 1713 O O . SER A 1 213 ? -8.840 -3.053 3.470 1.00 83.19 213 SER A O 1
ATOM 1715 N N . SER A 1 214 ? -10.797 -2.590 2.509 1.00 81.75 214 SER A N 1
ATOM 1716 C CA . SER A 1 214 ? -11.588 -3.058 3.637 1.00 81.75 214 SER A CA 1
ATOM 1717 C C . SER A 1 214 ? -12.939 -3.564 3.153 1.00 81.75 214 SER A C 1
ATOM 1719 O O . SER A 1 214 ? -13.264 -3.492 1.967 1.00 81.75 214 SER A O 1
ATOM 1721 N N . ALA A 1 215 ? -13.773 -4.029 4.081 1.00 75.00 215 ALA A N 1
ATOM 1722 C CA . ALA A 1 215 ? -15.139 -4.428 3.763 1.00 75.00 215 ALA A CA 1
ATOM 1723 C C . ALA A 1 215 ? -15.972 -3.300 3.114 1.00 75.00 215 ALA A C 1
ATOM 1725 O O . ALA A 1 215 ? -16.966 -3.591 2.453 1.00 75.00 215 ALA A O 1
ATOM 1726 N N . SER A 1 216 ? -15.587 -2.025 3.276 1.00 74.62 216 SER A N 1
ATOM 1727 C CA . SER A 1 216 ? -16.286 -0.895 2.654 1.00 74.62 216 SER A CA 1
ATOM 1728 C C . SER A 1 216 ? -15.866 -0.618 1.206 1.00 74.62 216 SER A C 1
ATOM 1730 O O . SER A 1 216 ? -16.517 0.188 0.543 1.00 74.62 216 SER A O 1
ATOM 1732 N N . GLY A 1 217 ? -14.794 -1.240 0.706 1.00 75.19 217 GLY A N 1
ATOM 1733 C CA . GLY A 1 217 ? -14.343 -1.063 -0.671 1.00 75.19 217 GLY A CA 1
ATOM 1734 C C . GLY A 1 217 ? -12.920 -1.551 -0.929 1.00 75.19 217 GLY A C 1
ATOM 1735 O O . GLY A 1 217 ? -12.075 -1.578 -0.032 1.00 75.19 217 GLY A O 1
ATOM 1736 N N . TYR A 1 218 ? -12.669 -1.900 -2.191 1.00 78.69 218 TYR A N 1
ATOM 1737 C CA . TYR A 1 218 ? -11.350 -2.283 -2.683 1.00 78.69 218 TYR A CA 1
ATOM 1738 C C . TYR A 1 218 ? -10.591 -1.052 -3.187 1.00 78.69 218 TYR A C 1
ATOM 1740 O O . TYR A 1 218 ? -11.055 -0.355 -4.091 1.00 78.69 218 TYR A O 1
ATOM 1748 N N . ASN A 1 219 ? -9.416 -0.810 -2.614 1.00 84.94 219 ASN A N 1
ATOM 1749 C CA . ASN A 1 219 ? -8.476 0.230 -3.012 1.00 84.94 219 ASN A CA 1
ATOM 1750 C C . ASN A 1 219 ? -7.333 -0.409 -3.809 1.00 84.94 219 ASN A C 1
ATOM 1752 O O . ASN A 1 219 ? -6.310 -0.811 -3.253 1.00 84.94 219 ASN A O 1
ATOM 1756 N N . TYR A 1 220 ? -7.531 -0.535 -5.122 1.00 84.81 220 TYR A N 1
ATOM 1757 C CA . TYR A 1 220 ? -6.511 -1.073 -6.019 1.00 84.81 220 TYR A CA 1
ATOM 1758 C C . TYR A 1 220 ? -5.375 -0.069 -6.235 1.00 84.81 220 TYR A C 1
ATOM 1760 O O . TYR A 1 220 ? -5.606 1.120 -6.438 1.00 84.81 220 TYR A O 1
ATOM 1768 N N . SER A 1 221 ? -4.142 -0.567 -6.235 1.00 87.25 221 SER A N 1
ATOM 1769 C CA . SER A 1 221 ? -2.948 0.145 -6.683 1.00 87.25 221 SER A CA 1
ATOM 1770 C C . SER A 1 221 ? -2.419 -0.523 -7.945 1.00 87.25 221 SER A C 1
ATOM 1772 O O . SER A 1 221 ? -2.243 -1.740 -7.981 1.00 87.25 221 SER A O 1
ATOM 1774 N N . THR A 1 222 ? -2.170 0.277 -8.979 1.00 91.00 222 THR A N 1
ATOM 1775 C CA . THR A 1 222 ? -1.664 -0.199 -10.274 1.00 91.00 222 THR A CA 1
ATOM 1776 C C . THR A 1 222 ? -0.167 0.045 -10.366 1.00 91.00 222 THR A C 1
ATOM 1778 O O . THR A 1 222 ? 0.297 1.147 -10.067 1.00 91.00 222 THR A O 1
ATOM 1781 N N . PHE A 1 223 ? 0.586 -0.952 -10.814 1.00 94.69 223 PHE A N 1
ATOM 1782 C CA . PHE A 1 223 ? 2.039 -0.918 -10.907 1.00 94.69 223 PHE A CA 1
ATOM 1783 C C . PHE A 1 223 ? 2.527 -1.168 -12.328 1.00 94.69 223 PHE A C 1
ATOM 1785 O O . PHE A 1 223 ? 1.855 -1.795 -13.144 1.00 94.69 223 PHE A O 1
ATOM 1792 N N . LYS A 1 224 ? 3.729 -0.670 -12.608 1.00 93.62 224 LYS A N 1
ATOM 1793 C CA . LYS A 1 224 ? 4.464 -0.907 -13.848 1.00 93.62 224 LYS A CA 1
ATOM 1794 C C . LYS A 1 224 ? 5.930 -1.155 -13.520 1.00 93.62 224 LYS A C 1
ATOM 1796 O O . LYS A 1 224 ? 6.505 -0.442 -12.695 1.00 93.62 224 LYS A O 1
ATOM 1801 N N . VAL A 1 225 ? 6.531 -2.127 -14.195 1.00 96.94 225 VAL A N 1
ATOM 1802 C CA . VAL A 1 225 ? 7.970 -2.393 -14.141 1.00 96.94 225 VAL A CA 1
ATOM 1803 C C . VAL A 1 225 ? 8.596 -1.945 -15.454 1.00 96.94 225 VAL A C 1
ATOM 1805 O O . VAL A 1 225 ? 8.060 -2.216 -16.526 1.00 96.94 225 VAL A O 1
ATOM 1808 N N . VAL A 1 226 ? 9.730 -1.257 -15.382 1.00 95.31 226 VAL A N 1
ATOM 1809 C CA . VAL A 1 226 ? 10.479 -0.810 -16.558 1.00 95.31 226 VAL A CA 1
ATOM 1810 C C . VAL A 1 226 ? 11.899 -1.344 -16.461 1.00 95.31 226 VAL A C 1
ATOM 1812 O O . VAL A 1 226 ? 12.572 -1.095 -15.470 1.00 95.31 226 VAL A O 1
ATOM 1815 N N . PHE A 1 227 ? 12.350 -2.093 -17.462 1.00 95.94 227 PHE A N 1
ATOM 1816 C CA . PHE A 1 227 ? 13.756 -2.475 -17.599 1.00 95.94 227 PHE A CA 1
ATOM 1817 C C . PHE A 1 227 ? 14.519 -1.361 -18.313 1.00 95.94 227 PHE A C 1
ATOM 1819 O O . PHE A 1 227 ? 14.006 -0.807 -19.282 1.00 95.94 227 PHE A O 1
ATOM 1826 N N . HIS A 1 228 ? 15.726 -1.057 -17.854 1.00 92.38 228 HIS A N 1
ATOM 1827 C CA . HIS A 1 228 ? 16.600 -0.023 -18.392 1.00 92.38 228 HIS A CA 1
ATOM 1828 C C . HIS A 1 228 ? 17.936 -0.633 -18.804 1.00 92.38 228 HIS A C 1
ATOM 1830 O O . HIS A 1 228 ? 18.532 -1.383 -18.029 1.00 92.38 228 HIS A O 1
ATOM 1836 N N . ASP A 1 229 ? 18.407 -0.259 -19.990 1.00 87.31 229 ASP A N 1
ATOM 1837 C CA . ASP A 1 229 ? 19.782 -0.463 -20.441 1.00 87.31 229 ASP A CA 1
ATOM 1838 C C . ASP A 1 229 ? 20.451 0.897 -20.753 1.00 87.31 229 ASP A C 1
ATOM 1840 O O . ASP A 1 229 ? 19.891 1.961 -20.472 1.00 87.31 229 ASP A O 1
ATOM 1844 N N . GLU A 1 230 ? 21.670 0.886 -21.301 1.00 78.50 230 GLU A N 1
ATOM 1845 C CA . GLU A 1 230 ? 22.419 2.111 -21.623 1.00 78.50 230 GLU A CA 1
ATOM 1846 C C . GLU A 1 230 ? 21.699 3.028 -22.641 1.00 78.50 230 GLU A C 1
ATOM 1848 O O . GLU A 1 230 ? 21.897 4.247 -22.637 1.00 78.50 230 GLU A O 1
ATOM 1853 N N . PHE A 1 231 ? 20.850 2.472 -23.511 1.00 74.69 231 PHE A N 1
ATOM 1854 C CA . PHE A 1 231 ? 20.317 3.154 -24.694 1.00 74.69 231 PHE A CA 1
ATOM 1855 C C . PHE A 1 231 ? 18.793 3.305 -24.713 1.00 74.69 231 PHE A C 1
ATOM 1857 O O . PHE A 1 231 ? 18.275 4.153 -25.446 1.00 74.69 231 PHE A O 1
ATOM 1864 N N . GLN A 1 232 ? 18.064 2.477 -23.975 1.00 82.62 232 GLN A N 1
ATOM 1865 C CA . GLN A 1 232 ? 16.618 2.322 -24.095 1.00 82.62 232 GLN A CA 1
ATOM 1866 C C . GLN A 1 232 ? 16.010 1.719 -22.824 1.00 82.62 232 GLN A C 1
ATOM 1868 O O . GLN A 1 232 ? 16.692 1.249 -21.913 1.00 82.62 232 GLN A O 1
ATOM 1873 N N . TYR A 1 2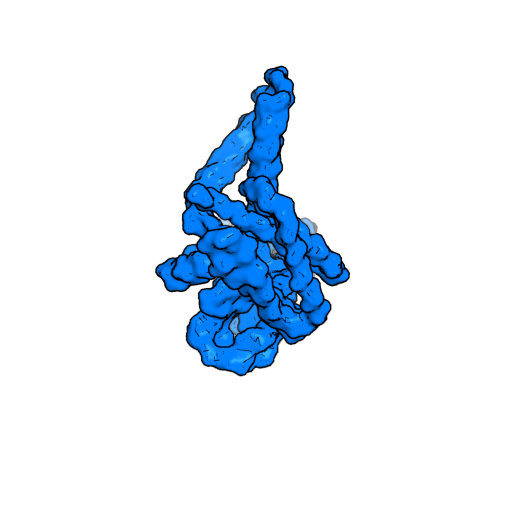33 ? 14.681 1.723 -22.785 1.00 86.31 233 TYR A N 1
ATOM 1874 C CA . TYR A 1 233 ? 13.910 1.104 -21.722 1.00 86.31 233 TYR A CA 1
ATOM 1875 C C . TYR A 1 233 ? 12.728 0.311 -22.282 1.00 86.31 233 TYR A C 1
ATOM 1877 O O . TYR A 1 233 ? 12.204 0.615 -23.356 1.00 86.31 233 TYR A O 1
ATOM 1885 N N . TYR A 1 234 ? 12.299 -0.700 -21.529 1.00 87.81 234 TYR A N 1
ATOM 1886 C CA . TYR A 1 234 ? 11.228 -1.623 -21.895 1.00 87.81 234 TYR A CA 1
ATOM 1887 C C . TYR A 1 234 ? 10.191 -1.700 -20.780 1.00 87.81 234 TYR A C 1
ATOM 1889 O O . TYR A 1 234 ? 10.497 -2.098 -19.657 1.00 87.81 234 TYR A O 1
ATOM 1897 N N . GLU A 1 235 ? 8.956 -1.320 -21.095 1.00 90.62 235 GLU A N 1
ATOM 1898 C CA . GLU A 1 235 ? 7.849 -1.268 -20.140 1.00 90.62 235 GLU A CA 1
ATOM 1899 C C . GLU A 1 235 ? 7.083 -2.590 -20.076 1.00 90.62 235 GLU A C 1
ATOM 1901 O O . GLU A 1 235 ? 6.749 -3.173 -21.109 1.00 90.62 235 GLU A O 1
ATOM 1906 N N . SER A 1 236 ? 6.716 -3.014 -18.867 1.00 90.19 236 SER A N 1
ATOM 1907 C CA . SER A 1 236 ? 5.713 -4.054 -18.668 1.00 90.19 236 SER A CA 1
ATOM 1908 C C . SER A 1 236 ? 4.313 -3.545 -19.016 1.00 90.19 236 SER A C 1
ATOM 1910 O O . SER A 1 236 ? 4.012 -2.348 -18.937 1.00 90.19 236 SER A O 1
ATOM 1912 N N . VAL A 1 237 ? 3.402 -4.475 -19.308 1.00 87.19 237 VAL A N 1
ATOM 1913 C CA . VAL A 1 237 ? 1.968 -4.189 -19.163 1.00 87.19 237 VAL A CA 1
ATOM 1914 C C . VAL A 1 237 ? 1.702 -3.876 -17.681 1.00 87.19 237 VAL A C 1
ATOM 1916 O O . VAL A 1 237 ? 2.248 -4.582 -16.825 1.00 87.19 237 VAL A O 1
ATOM 1919 N N . PRO A 1 238 ? 0.941 -2.815 -17.350 1.00 89.44 238 PRO A N 1
ATOM 1920 C CA . PRO A 1 238 ? 0.571 -2.550 -15.967 1.00 89.44 238 PRO A CA 1
ATOM 1921 C C . PRO A 1 238 ? -0.348 -3.626 -15.394 1.00 89.44 238 PRO A C 1
ATOM 1923 O O . PRO A 1 238 ? -1.207 -4.140 -16.108 1.00 89.44 238 PRO A O 1
ATOM 1926 N N . ASP A 1 239 ? -0.209 -3.891 -14.100 1.00 87.25 239 ASP A N 1
ATOM 1927 C CA . ASP A 1 239 ? -1.086 -4.795 -13.352 1.00 87.25 239 ASP A CA 1
ATOM 1928 C C . ASP A 1 239 ? -1.457 -4.186 -11.995 1.00 87.25 239 ASP A C 1
ATOM 1930 O O . ASP A 1 239 ? -0.792 -3.257 -11.524 1.00 87.25 239 ASP A O 1
ATOM 1934 N N . SER A 1 240 ? -2.529 -4.670 -11.374 1.00 87.62 240 SER A N 1
ATOM 1935 C CA . SER A 1 240 ? -3.107 -4.067 -10.175 1.00 87.62 240 SER A CA 1
ATOM 1936 C C . SER A 1 240 ? -3.369 -5.095 -9.085 1.00 87.62 240 SER A C 1
ATOM 1938 O O . SER A 1 240 ? -3.854 -6.191 -9.340 1.00 87.62 240 SER A O 1
ATOM 1940 N N . GLY A 1 241 ? -3.155 -4.676 -7.844 1.00 86.56 241 GLY A N 1
ATOM 1941 C CA . GLY A 1 241 ? -3.486 -5.445 -6.650 1.00 86.56 241 GLY A CA 1
ATOM 1942 C C . GLY A 1 241 ? -3.957 -4.530 -5.538 1.00 86.56 241 GLY A C 1
ATOM 1943 O O . GLY A 1 241 ? -4.048 -3.314 -5.720 1.00 86.56 241 GLY A O 1
ATOM 1944 N N . TYR A 1 242 ? -4.277 -5.097 -4.385 1.00 87.31 242 TYR A N 1
ATOM 1945 C CA . TYR A 1 242 ? -4.727 -4.325 -3.238 1.00 87.31 242 TYR A CA 1
ATOM 1946 C C . TYR A 1 242 ? -4.113 -4.859 -1.953 1.00 87.31 242 TYR A C 1
ATOM 1948 O O . TYR A 1 242 ? -3.836 -6.049 -1.849 1.00 87.31 242 TYR A O 1
ATOM 1956 N N . SER A 1 243 ? -3.919 -3.959 -0.992 1.00 92.25 243 SER A N 1
ATOM 1957 C CA . SER A 1 243 ? -3.412 -4.303 0.334 1.00 92.25 243 SER A CA 1
ATOM 1958 C C . SER A 1 243 ? -4.554 -4.406 1.340 1.00 92.25 243 SER A C 1
ATOM 1960 O O . SER A 1 243 ? -5.566 -3.710 1.182 1.00 92.25 243 SER A O 1
ATOM 1962 N N . VAL A 1 244 ? -4.417 -5.268 2.343 1.00 89.62 244 VAL A N 1
ATOM 1963 C CA . VAL A 1 244 ? -5.351 -5.403 3.463 1.00 89.62 244 VAL A CA 1
ATOM 1964 C C . VAL A 1 244 ? -4.566 -5.403 4.768 1.00 89.62 244 VAL A C 1
ATOM 1966 O O . VAL A 1 244 ? -3.597 -6.131 4.914 1.00 89.62 244 VAL A O 1
ATOM 1969 N N . ASP A 1 245 ? -5.027 -4.629 5.751 1.00 88.62 245 ASP A N 1
ATOM 1970 C CA . ASP A 1 245 ? -4.563 -4.810 7.127 1.00 88.62 245 ASP A CA 1
ATOM 1971 C C . ASP A 1 245 ? -5.087 -6.141 7.679 1.00 88.62 245 ASP A C 1
ATOM 1973 O O . ASP A 1 245 ? -6.295 -6.315 7.899 1.00 88.62 245 ASP A O 1
ATOM 1977 N N . ASN A 1 246 ? -4.160 -7.078 7.862 1.00 87.56 246 ASN A N 1
ATOM 1978 C CA . ASN A 1 246 ? -4.426 -8.452 8.255 1.00 87.56 246 ASN A CA 1
ATOM 1979 C C . ASN A 1 246 ? -4.184 -8.696 9.751 1.00 87.56 246 ASN A C 1
ATOM 1981 O O . ASN A 1 246 ? -4.416 -9.810 10.233 1.00 87.56 246 ASN A O 1
ATOM 1985 N N . ILE A 1 247 ? -3.709 -7.692 10.498 1.00 89.06 247 ILE A N 1
ATOM 1986 C CA . ILE A 1 247 ? -3.343 -7.844 11.905 1.00 89.06 247 ILE A CA 1
ATOM 1987 C C . ILE A 1 247 ? -4.275 -7.005 12.780 1.00 89.06 247 ILE A C 1
ATOM 1989 O O . ILE A 1 247 ? -4.108 -5.792 12.849 1.00 89.06 247 ILE A O 1
ATOM 1993 N N . PRO A 1 248 ? -5.187 -7.637 13.541 1.00 88.81 248 PRO A N 1
ATOM 1994 C CA . PRO A 1 248 ? -6.044 -6.896 14.448 1.00 88.81 248 PRO A CA 1
ATOM 1995 C C . PRO A 1 248 ? -5.244 -6.343 15.639 1.00 88.81 248 PRO A C 1
ATOM 1997 O O . PRO A 1 248 ? -4.358 -7.037 16.169 1.00 88.81 248 PRO A O 1
ATOM 2000 N N . PRO A 1 249 ? -5.620 -5.158 16.152 1.00 92.56 249 PRO A N 1
ATOM 2001 C CA . PRO A 1 249 ? -5.002 -4.596 17.335 1.00 92.56 249 PRO A CA 1
ATOM 2002 C C . PRO A 1 249 ? -5.322 -5.431 18.570 1.00 92.56 249 PRO A C 1
ATOM 2004 O O . PRO A 1 249 ? -6.410 -5.998 18.717 1.00 92.56 249 PRO A O 1
ATOM 2007 N N . ASN A 1 250 ? -4.372 -5.494 19.504 1.00 93.94 250 ASN A N 1
ATOM 2008 C CA . ASN A 1 250 ? -4.603 -6.205 20.753 1.00 93.94 250 ASN A CA 1
ATOM 2009 C C . ASN A 1 250 ? -5.684 -5.519 21.601 1.00 93.94 250 ASN A C 1
ATOM 2011 O O . ASN A 1 250 ? -5.818 -4.292 21.581 1.00 93.94 250 ASN A O 1
ATOM 2015 N N . PRO A 1 251 ? -6.418 -6.287 22.425 1.00 92.56 251 PRO A N 1
ATOM 2016 C CA . PRO A 1 251 ? -7.291 -5.696 23.425 1.00 92.56 251 PRO A CA 1
ATOM 2017 C C . PRO A 1 251 ? -6.475 -4.863 24.419 1.00 92.56 251 PRO A C 1
ATOM 2019 O O . PRO A 1 251 ? -5.320 -5.168 24.723 1.00 92.56 251 PRO A O 1
ATOM 2022 N N . THR A 1 252 ? -7.106 -3.831 24.973 1.00 94.81 252 THR A N 1
ATOM 2023 C CA . THR A 1 252 ? -6.492 -2.986 26.000 1.00 94.81 252 THR A CA 1
ATOM 2024 C C . THR A 1 252 ? -6.887 -3.420 27.412 1.00 94.81 252 THR A C 1
ATOM 2026 O O . THR A 1 252 ? -7.946 -4.014 27.632 1.00 94.81 252 THR A O 1
ATOM 2029 N N . ARG A 1 253 ? -6.031 -3.111 28.389 1.00 93.00 253 ARG A N 1
ATOM 2030 C CA . ARG A 1 253 ? -6.359 -3.216 29.812 1.00 93.00 253 ARG A CA 1
ATOM 2031 C C . ARG A 1 253 ? -7.116 -1.969 30.233 1.00 93.00 253 ARG A C 1
ATOM 2033 O O . ARG A 1 253 ? -6.655 -0.859 29.993 1.00 93.00 253 ARG A O 1
ATOM 2040 N N . THR A 1 254 ? -8.259 -2.167 30.876 1.00 94.75 254 THR A N 1
ATOM 2041 C CA . THR A 1 254 ? -9.176 -1.088 31.252 1.00 94.75 254 THR A CA 1
ATOM 2042 C C . THR A 1 254 ? -9.295 -0.972 32.766 1.00 94.75 254 THR A C 1
ATOM 2044 O O . THR A 1 254 ? -9.430 -1.988 33.453 1.00 94.75 254 THR A O 1
ATOM 2047 N N . SER A 1 255 ? -9.348 0.252 33.279 1.00 94.62 255 SER A N 1
ATOM 2048 C CA . SER A 1 255 ? -9.704 0.560 34.663 1.00 94.62 255 SER A CA 1
ATOM 2049 C C . SER A 1 255 ? -10.894 1.510 34.727 1.00 94.62 255 SER A C 1
ATOM 2051 O O . SER A 1 255 ? -11.184 2.260 33.796 1.00 94.62 255 SER A O 1
ATOM 2053 N N . ILE A 1 256 ? -11.601 1.457 35.853 1.00 94.25 256 ILE A N 1
ATOM 2054 C CA . ILE A 1 256 ? -12.763 2.294 36.133 1.00 94.25 256 ILE A CA 1
ATOM 2055 C C . ILE A 1 256 ? -12.598 2.929 37.509 1.00 94.25 256 ILE A C 1
ATOM 2057 O O . ILE A 1 256 ? -12.256 2.246 38.477 1.00 94.25 256 ILE A O 1
ATOM 2061 N N . ALA A 1 257 ? -12.835 4.233 37.599 1.00 93.31 257 ALA A N 1
ATOM 2062 C CA . ALA A 1 257 ? -12.749 4.987 38.842 1.00 93.31 257 ALA A CA 1
ATOM 2063 C C . ALA A 1 257 ? -13.870 6.027 38.932 1.00 93.31 257 ALA A C 1
ATOM 2065 O O . ALA A 1 257 ? -14.403 6.483 37.923 1.00 93.31 257 ALA A O 1
ATOM 2066 N N . LEU A 1 258 ? -14.229 6.428 40.151 1.00 92.06 258 LEU A N 1
ATOM 2067 C CA . LEU A 1 258 ? -15.104 7.581 40.363 1.00 92.06 258 LEU A CA 1
ATOM 2068 C C . LEU A 1 258 ? -14.278 8.867 40.292 1.00 92.06 258 LEU A C 1
ATOM 2070 O O . LEU A 1 258 ? -13.223 8.968 40.915 1.00 92.06 258 LEU A O 1
ATOM 2074 N N . ASN A 1 259 ? -14.783 9.859 39.565 1.00 90.88 259 ASN A N 1
ATOM 2075 C CA . ASN A 1 259 ? -14.181 11.177 39.415 1.00 90.88 259 ASN A CA 1
ATOM 2076 C C . ASN A 1 259 ? -15.261 12.257 39.589 1.00 90.88 259 ASN A C 1
ATOM 2078 O O . ASN A 1 259 ? -15.876 12.722 38.626 1.00 90.88 259 ASN A O 1
ATOM 2082 N N . GLY A 1 260 ? -15.537 12.614 40.847 1.00 89.38 260 GLY A N 1
ATOM 2083 C CA . GLY A 1 260 ? -16.613 13.542 41.201 1.00 89.38 260 GLY A CA 1
ATOM 2084 C C . GLY A 1 260 ? -17.981 13.003 40.777 1.00 89.38 260 GLY A C 1
ATOM 2085 O O . GLY A 1 260 ? -18.395 11.939 41.229 1.00 89.38 260 GLY A O 1
ATOM 2086 N N . SER A 1 261 ? -18.666 13.732 39.895 1.00 91.19 261 SER A N 1
ATOM 2087 C CA . SER A 1 261 ? -19.969 13.341 39.333 1.00 91.19 261 SER A CA 1
ATOM 2088 C C . SER A 1 261 ? -19.868 12.439 38.094 1.00 91.19 261 SER A C 1
ATOM 2090 O O . SER A 1 261 ? -20.883 12.169 37.453 1.00 91.19 261 SER A O 1
ATOM 2092 N N . ASN A 1 262 ? -18.661 11.987 37.743 1.00 93.81 262 ASN A N 1
ATOM 2093 C CA . ASN A 1 262 ? -18.402 11.143 36.582 1.00 93.81 262 ASN A CA 1
ATOM 2094 C C . ASN A 1 262 ? -17.786 9.800 36.986 1.00 93.81 262 ASN A C 1
ATOM 2096 O O . ASN A 1 262 ? -17.109 9.666 38.005 1.00 93.81 262 ASN A O 1
ATOM 2100 N N . ILE A 1 263 ? -17.978 8.814 36.123 1.00 93.69 263 ILE A N 1
ATOM 2101 C CA . ILE A 1 263 ? -17.214 7.579 36.051 1.00 93.69 263 ILE A CA 1
ATOM 2102 C C . ILE A 1 263 ? -16.095 7.819 35.039 1.00 93.69 263 ILE A C 1
ATOM 2104 O O . ILE A 1 263 ? -16.363 8.077 33.865 1.00 93.69 263 ILE A O 1
ATOM 2108 N N . LYS A 1 264 ? -14.846 7.747 35.490 1.00 95.44 264 LYS A N 1
ATOM 2109 C CA . LYS A 1 264 ? -13.674 7.804 34.623 1.00 95.44 264 LYS A CA 1
ATOM 2110 C C . LYS A 1 264 ? -13.349 6.394 34.142 1.00 95.44 264 LYS A C 1
ATOM 2112 O O . LYS A 1 264 ? -13.069 5.510 34.954 1.00 95.44 264 LYS A O 1
ATOM 2117 N N . LEU A 1 265 ? -13.413 6.197 32.833 1.00 96.75 265 LEU A N 1
ATOM 2118 C CA . LEU A 1 265 ? -12.881 5.028 32.146 1.00 96.75 265 LEU A CA 1
ATOM 2119 C C . LEU A 1 265 ? -11.471 5.370 31.676 1.00 96.75 265 LEU A C 1
ATOM 2121 O O . LEU A 1 265 ? -11.273 6.423 31.075 1.00 96.75 265 LEU A O 1
ATOM 2125 N N . GLU A 1 266 ? -10.515 4.491 31.943 1.00 97.06 266 GLU A N 1
ATOM 2126 C CA . GLU A 1 266 ? -9.129 4.630 31.494 1.00 97.06 266 GLU A CA 1
ATOM 2127 C C . GLU A 1 266 ? -8.667 3.320 30.873 1.00 97.06 266 GLU A C 1
ATOM 2129 O O . GLU A 1 266 ? -9.121 2.236 31.259 1.00 97.06 266 GLU A O 1
ATOM 2134 N N . TRP A 1 267 ? -7.764 3.416 29.908 1.00 97.00 267 TRP A N 1
ATOM 2135 C CA . TRP A 1 267 ? -7.181 2.249 29.269 1.00 97.00 267 TRP A CA 1
ATOM 2136 C C . TRP A 1 267 ? -5.738 2.484 28.854 1.00 97.00 267 TRP A C 1
ATOM 2138 O O . TRP A 1 267 ? -5.276 3.610 28.674 1.00 97.00 267 TRP A O 1
ATOM 2148 N N . GLU A 1 268 ? -5.008 1.387 28.702 1.00 96.31 268 GLU A N 1
ATOM 2149 C CA . GLU A 1 268 ? -3.630 1.432 28.235 1.00 96.31 268 GLU A CA 1
ATOM 2150 C C . GLU A 1 268 ? -3.573 1.678 26.721 1.00 96.31 268 GLU A C 1
ATOM 2152 O O . GLU A 1 268 ? -4.423 1.224 25.938 1.00 96.31 268 GLU A O 1
ATOM 2157 N N . LYS A 1 269 ? -2.533 2.397 26.292 1.00 94.19 269 LYS A N 1
ATOM 2158 C CA . LYS A 1 269 ? -2.246 2.572 24.872 1.00 94.19 269 LYS A CA 1
ATOM 2159 C C . LYS A 1 269 ? -1.961 1.209 24.241 1.00 94.19 269 LYS A C 1
ATOM 2161 O O . LYS A 1 269 ? -1.123 0.457 24.738 1.00 94.19 269 LYS A O 1
ATOM 2166 N N . VAL A 1 270 ? -2.627 0.913 23.129 1.00 94.69 270 VAL A N 1
ATOM 2167 C CA . VAL A 1 270 ? -2.329 -0.279 22.332 1.00 94.69 270 VAL A CA 1
ATOM 2168 C C . VAL A 1 270 ? -1.259 0.091 21.322 1.00 94.69 270 VAL A C 1
ATOM 2170 O O . VAL A 1 270 ? -1.404 1.046 20.569 1.00 94.69 270 VAL A O 1
ATOM 2173 N N . GLU A 1 271 ? -0.151 -0.638 21.363 1.00 93.06 271 GLU A N 1
ATOM 2174 C CA . GLU A 1 271 ? 1.004 -0.393 20.492 1.00 93.06 271 GLU A CA 1
ATOM 2175 C C . GLU A 1 271 ? 1.299 -1.575 19.570 1.00 93.06 271 GLU A C 1
ATOM 2177 O O . GLU A 1 271 ? 2.220 -1.510 18.760 1.00 93.06 271 GLU A O 1
ATOM 2182 N N . TYR A 1 272 ? 0.569 -2.682 19.735 1.00 91.69 272 TYR A N 1
ATOM 2183 C CA . TYR A 1 272 ? 0.809 -3.907 18.986 1.00 91.69 272 TYR A CA 1
ATOM 2184 C C . TYR A 1 272 ? -0.476 -4.691 18.754 1.00 91.69 272 TYR A C 1
ATOM 2186 O O . TYR A 1 272 ? -1.297 -4.790 19.669 1.00 91.69 272 TYR A O 1
ATOM 2194 N N . GLY A 1 273 ? -0.542 -5.360 17.614 1.00 90.31 273 GLY A N 1
ATOM 2195 C CA . GLY A 1 273 ? -1.516 -6.387 17.284 1.00 90.31 273 GLY A CA 1
ATOM 2196 C C . GLY A 1 273 ? -0.929 -7.781 17.448 1.00 90.31 273 GLY A C 1
ATOM 2197 O O . GLY A 1 273 ? 0.269 -7.964 17.719 1.00 90.31 273 GLY A O 1
ATOM 2198 N N . THR A 1 274 ? -1.772 -8.803 17.352 1.00 88.69 274 THR A N 1
ATOM 2199 C CA . THR A 1 274 ? -1.318 -10.197 17.409 1.00 88.69 274 THR A CA 1
ATOM 2200 C C . THR A 1 274 ? -2.049 -11.045 16.390 1.00 88.69 274 THR A C 1
ATOM 2202 O O . THR A 1 274 ? -3.275 -11.099 16.368 1.00 88.69 274 THR A O 1
ATOM 2205 N N . PHE A 1 275 ? -1.268 -11.743 15.573 1.00 86.75 275 PHE A N 1
ATOM 2206 C CA . PHE A 1 275 ? -1.754 -12.648 14.544 1.00 86.75 275 PHE A CA 1
ATOM 2207 C C . PHE A 1 275 ? -0.926 -13.934 14.579 1.00 86.75 275 PHE A C 1
ATOM 2209 O O . PHE A 1 275 ? 0.296 -13.881 14.714 1.00 86.75 275 PHE A O 1
ATOM 2216 N N . GLU A 1 276 ? -1.593 -15.091 14.550 1.00 87.12 276 GLU A N 1
ATOM 2217 C CA . GLU A 1 276 ? -0.956 -16.422 14.622 1.00 87.12 276 GLU A CA 1
ATOM 2218 C C . GLU A 1 276 ? 0.068 -16.588 15.770 1.00 87.12 276 GLU A C 1
ATOM 2220 O O . GLU A 1 276 ? 1.052 -17.315 15.664 1.00 87.12 276 GLU A O 1
ATOM 2225 N N . GLY A 1 277 ? -0.159 -15.910 16.900 1.00 85.50 277 GLY A N 1
ATOM 2226 C CA . GLY A 1 277 ? 0.724 -15.956 18.073 1.00 85.50 277 GLY A CA 1
ATOM 2227 C C . GLY A 1 277 ? 1.958 -15.047 17.998 1.00 85.50 277 GLY A C 1
ATOM 2228 O O . GLY A 1 277 ? 2.709 -14.978 18.970 1.00 85.50 277 GLY A O 1
ATOM 2229 N N . ASN A 1 278 ? 2.147 -14.314 16.898 1.00 86.38 278 ASN A N 1
ATOM 2230 C CA . ASN A 1 278 ? 3.211 -13.326 16.733 1.00 86.38 278 ASN A CA 1
ATOM 2231 C C . ASN A 1 278 ? 2.701 -11.910 17.018 1.00 86.38 278 ASN A C 1
ATOM 2233 O O . ASN A 1 278 ? 1.549 -11.581 16.740 1.00 86.38 278 ASN A O 1
ATOM 2237 N N . ARG A 1 279 ? 3.576 -11.063 17.568 1.00 89.38 279 ARG A N 1
ATOM 2238 C CA . ARG A 1 279 ? 3.273 -9.673 17.932 1.00 89.38 279 ARG A CA 1
ATOM 2239 C C . ARG A 1 279 ? 3.850 -8.714 16.895 1.00 89.38 279 ARG A C 1
ATOM 2241 O O . ARG A 1 279 ? 5.043 -8.786 16.607 1.00 89.38 279 ARG A O 1
ATOM 2248 N N . TYR A 1 280 ? 3.037 -7.775 16.424 1.00 89.00 280 TYR A N 1
ATOM 2249 C CA . TYR A 1 280 ? 3.413 -6.812 15.387 1.00 89.00 280 TYR A CA 1
ATOM 2250 C C . TYR A 1 280 ? 3.150 -5.383 15.864 1.00 89.00 280 TYR A C 1
ATOM 2252 O O . TYR A 1 280 ? 2.121 -5.167 16.500 1.00 89.00 280 TYR A O 1
ATOM 2260 N N . PRO A 1 281 ? 4.057 -4.418 15.629 1.00 89.69 281 PRO A N 1
ATOM 2261 C CA . PRO A 1 281 ? 3.810 -3.022 15.980 1.00 89.69 281 PRO A CA 1
ATOM 2262 C C . PRO A 1 281 ? 2.617 -2.452 15.210 1.00 89.69 281 PRO A C 1
ATOM 2264 O O . PRO A 1 281 ? 2.564 -2.600 13.989 1.00 89.69 281 PRO A O 1
ATOM 2267 N N . GLU A 1 282 ? 1.724 -1.759 15.917 1.00 88.12 282 GLU A N 1
ATOM 2268 C CA . GLU A 1 282 ? 0.643 -0.991 15.295 1.00 88.12 282 GLU A CA 1
ATOM 2269 C C . GLU A 1 282 ? 1.241 0.201 14.551 1.00 88.12 282 GLU A C 1
ATOM 2271 O O . GLU A 1 282 ? 1.910 1.053 15.148 1.00 88.12 282 GLU A O 1
ATOM 2276 N N . LYS A 1 283 ? 1.028 0.246 13.238 1.00 83.44 283 LYS A N 1
ATOM 2277 C CA . LYS A 1 283 ? 1.428 1.384 12.395 1.00 83.44 283 LYS A CA 1
ATOM 2278 C C . LYS A 1 283 ? 0.256 2.317 12.120 1.00 83.44 283 LYS A C 1
ATOM 2280 O O . LYS A 1 283 ? 0.470 3.495 11.828 1.00 83.44 283 LYS A O 1
ATOM 2285 N N . ASN A 1 284 ? -0.952 1.780 12.232 1.00 81.25 284 ASN A N 1
ATOM 2286 C CA . ASN A 1 284 ? -2.191 2.491 11.998 1.00 81.25 284 ASN A CA 1
ATOM 2287 C C . ASN A 1 284 ? -2.588 3.310 13.234 1.00 81.25 284 ASN A C 1
ATOM 2289 O O . ASN A 1 284 ? -2.061 3.141 14.338 1.00 81.25 284 ASN A O 1
ATOM 2293 N N . GLY A 1 285 ? -3.488 4.274 13.036 1.00 85.06 285 GLY A N 1
ATOM 2294 C CA . GLY A 1 285 ? -4.092 4.981 14.162 1.00 85.06 285 GLY A CA 1
ATOM 2295 C C . GLY A 1 285 ? -4.883 4.001 15.029 1.00 85.06 285 GLY A C 1
ATOM 2296 O O . GLY A 1 285 ? -5.469 3.058 14.510 1.00 85.06 285 GLY A O 1
ATOM 2297 N N . ILE A 1 286 ? -4.918 4.227 16.342 1.00 92.69 286 ILE A N 1
ATOM 2298 C CA . ILE A 1 286 ? -5.749 3.429 17.247 1.00 92.69 286 ILE A CA 1
ATOM 2299 C C . ILE A 1 286 ? -6.924 4.265 17.731 1.00 92.69 286 ILE A C 1
ATOM 2301 O O . ILE A 1 286 ? -6.762 5.373 18.247 1.00 92.69 286 ILE A O 1
ATOM 2305 N N . TRP A 1 287 ? -8.108 3.686 17.588 1.00 94.19 287 TRP A N 1
ATOM 2306 C CA . TRP A 1 287 ? -9.378 4.214 18.046 1.00 94.19 287 TRP A CA 1
ATOM 2307 C C . TRP A 1 287 ? -9.982 3.297 19.101 1.00 94.19 287 TRP A C 1
ATOM 2309 O O . TRP A 1 287 ? -9.928 2.069 19.013 1.00 94.19 287 TRP A O 1
ATOM 2319 N N . TYR A 1 288 ? -10.612 3.914 20.091 1.00 96.00 288 TYR A N 1
ATOM 2320 C CA . TYR A 1 288 ? -11.288 3.230 21.179 1.00 96.00 288 TYR A CA 1
ATOM 2321 C C . TYR A 1 288 ? -12.785 3.485 21.070 1.00 96.00 288 TYR A C 1
ATOM 2323 O O . TYR A 1 288 ? -13.261 4.598 21.304 1.00 96.00 288 TYR A O 1
ATOM 2331 N N . LYS A 1 289 ? -13.524 2.443 20.687 1.00 95.81 289 LYS A N 1
ATOM 2332 C CA . LYS A 1 289 ? -14.983 2.458 20.548 1.00 95.81 289 LYS A CA 1
ATOM 2333 C C . LYS A 1 289 ? -15.597 2.077 21.888 1.00 95.81 289 LYS A C 1
ATOM 2335 O O . LYS A 1 289 ? -15.373 0.973 22.390 1.00 95.81 289 LYS A O 1
ATOM 2340 N N . ILE A 1 290 ? -16.341 3.004 22.478 1.00 96.31 290 ILE A N 1
ATOM 2341 C CA . ILE A 1 290 ? -16.904 2.872 23.821 1.00 96.31 290 ILE A CA 1
ATOM 2342 C C . ILE A 1 290 ? -18.377 2.513 23.699 1.00 96.31 290 ILE A C 1
ATOM 2344 O O . ILE A 1 290 ? -19.147 3.220 23.046 1.00 96.31 290 ILE A O 1
ATOM 2348 N N . TYR A 1 291 ? -18.766 1.441 24.379 1.00 96.69 291 TYR A N 1
ATOM 2349 C CA . TYR A 1 291 ? -20.141 0.975 24.452 1.00 96.69 291 TYR A CA 1
ATOM 2350 C C . TYR A 1 291 ? -20.584 0.869 25.906 1.00 96.69 291 TYR A C 1
ATOM 2352 O O . TYR A 1 291 ? -19.780 0.524 26.779 1.00 96.69 291 TYR A O 1
ATOM 2360 N N . ALA A 1 292 ? -21.864 1.124 26.164 1.00 95.38 292 ALA A N 1
ATOM 2361 C CA . ALA A 1 292 ? -22.461 0.971 27.480 1.00 95.38 292 ALA A CA 1
ATOM 2362 C C . ALA A 1 292 ? -23.861 0.355 27.418 1.00 95.38 292 ALA A C 1
ATOM 2364 O O . ALA A 1 292 ? -24.633 0.623 26.501 1.00 95.38 292 ALA A O 1
ATOM 2365 N N . SER A 1 293 ? -24.201 -0.430 28.437 1.00 95.25 293 SER A N 1
ATOM 2366 C CA . SER A 1 293 ? -25.523 -1.037 28.603 1.00 95.25 293 SER A CA 1
ATOM 2367 C C . SER A 1 293 ? -25.913 -1.118 30.079 1.00 95.25 293 SER A C 1
ATOM 2369 O O . SER A 1 293 ? -25.061 -1.041 30.964 1.00 95.25 293 SER A O 1
ATOM 2371 N N . ASP A 1 294 ? -27.209 -1.267 30.343 1.00 94.38 294 ASP A N 1
ATOM 2372 C CA . ASP A 1 294 ? -27.728 -1.625 31.670 1.00 94.38 294 ASP A CA 1
ATOM 2373 C C . ASP A 1 294 ? -27.570 -3.132 31.959 1.00 94.38 294 ASP A C 1
ATOM 2375 O O . ASP A 1 294 ? -27.634 -3.554 33.113 1.00 94.38 294 ASP A O 1
ATOM 2379 N N . GLU A 1 295 ? -27.282 -3.934 30.930 1.00 93.12 295 GLU A N 1
ATOM 2380 C CA . GLU A 1 295 ? -27.043 -5.374 31.036 1.00 93.12 295 GLU A CA 1
ATOM 2381 C C . GLU A 1 295 ? -25.542 -5.709 30.976 1.00 93.12 295 GLU A C 1
ATOM 2383 O O . GLU A 1 295 ? -24.806 -5.095 30.202 1.00 93.12 295 GLU A O 1
ATOM 2388 N N . PRO A 1 296 ? -25.050 -6.702 31.743 1.00 92.50 296 PRO A N 1
ATOM 2389 C CA . PRO A 1 296 ? -23.639 -7.103 31.726 1.00 92.50 296 PRO A CA 1
ATOM 2390 C C . PRO A 1 296 ? -23.209 -7.775 30.418 1.00 92.50 296 PRO A C 1
ATOM 2392 O O . PRO A 1 296 ? -22.043 -7.692 30.028 1.00 92.50 296 PRO A O 1
ATOM 2395 N N . TYR A 1 297 ? -24.142 -8.449 29.748 1.00 93.81 297 TYR A N 1
ATOM 2396 C CA . TYR A 1 297 ? -23.913 -9.138 28.486 1.00 93.81 297 TYR A CA 1
ATOM 2397 C C . TYR A 1 297 ? -24.723 -8.436 27.407 1.00 93.81 297 TYR A C 1
ATOM 2399 O O . TYR A 1 297 ? -25.944 -8.545 27.369 1.00 93.81 297 TYR A O 1
ATOM 2407 N N . PHE A 1 298 ? -24.031 -7.685 26.559 1.00 95.06 298 PHE A N 1
ATOM 2408 C CA . PHE A 1 298 ? -24.644 -6.905 25.494 1.00 95.06 298 PHE A CA 1
ATOM 2409 C C . PHE A 1 298 ? -23.771 -6.914 24.243 1.00 95.06 298 PHE A C 1
ATOM 2411 O O . PHE A 1 298 ? -22.545 -7.046 24.341 1.00 95.06 298 PHE A O 1
ATOM 24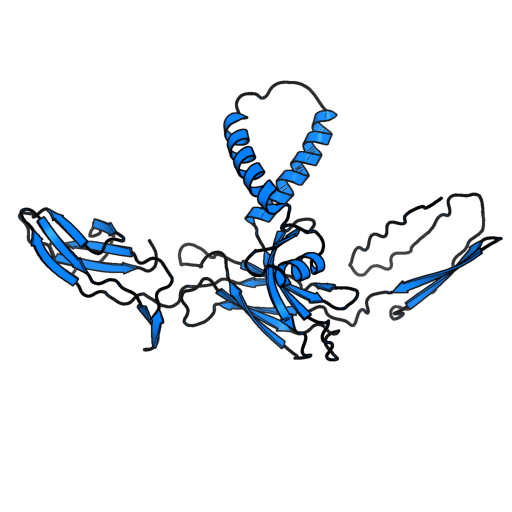18 N N . ASP A 1 299 ? -24.396 -6.751 23.084 1.00 94.75 299 ASP A N 1
ATOM 2419 C CA . ASP A 1 299 ? -23.701 -6.670 21.805 1.00 94.75 299 ASP A CA 1
ATOM 2420 C C . ASP A 1 299 ? -23.195 -5.248 21.547 1.00 94.75 299 ASP A C 1
ATOM 2422 O O . ASP A 1 299 ? -23.814 -4.258 21.943 1.00 94.75 299 ASP A O 1
ATOM 2426 N N . CYS A 1 300 ? -22.027 -5.147 20.912 1.00 93.81 300 CYS A N 1
ATOM 2427 C CA . CYS A 1 300 ? -21.429 -3.870 20.531 1.00 93.81 300 CYS A CA 1
ATOM 2428 C C . CYS A 1 300 ? -22.044 -3.402 19.205 1.00 93.81 300 CYS A C 1
ATOM 2430 O O . CYS A 1 300 ? -21.471 -3.619 18.139 1.00 93.81 300 CYS A O 1
ATOM 2432 N N . ASP A 1 301 ? -23.225 -2.795 19.279 1.00 93.88 301 ASP A N 1
ATOM 2433 C CA . ASP A 1 301 ? -23.987 -2.310 18.130 1.00 93.88 301 ASP A CA 1
ATOM 2434 C C . ASP A 1 301 ? -24.392 -0.834 18.296 1.00 93.88 301 ASP A C 1
ATOM 2436 O O . ASP A 1 301 ? -24.012 -0.160 19.255 1.00 93.88 301 ASP A O 1
ATOM 2440 N N . ALA A 1 302 ? -25.162 -0.307 17.340 1.00 93.31 302 ALA A N 1
ATOM 2441 C CA . ALA A 1 302 ? -25.572 1.096 17.331 1.00 93.31 302 ALA A CA 1
ATOM 2442 C C . ALA A 1 302 ? -26.426 1.513 18.547 1.00 93.31 302 ALA A C 1
ATOM 2444 O O . ALA A 1 302 ? -26.502 2.702 18.841 1.00 93.31 302 ALA A O 1
ATOM 2445 N N . SER A 1 303 ? -27.075 0.572 19.242 1.00 94.56 303 SER A N 1
ATOM 2446 C CA . SER A 1 303 ? -27.916 0.855 20.411 1.00 94.56 303 SER A CA 1
ATOM 2447 C C . SER A 1 303 ? -27.116 1.020 21.705 1.00 94.56 303 SER A C 1
ATOM 2449 O O . SER A 1 303 ? -27.546 1.748 22.599 1.00 94.56 303 SER A O 1
ATOM 2451 N N . THR A 1 304 ? -25.948 0.380 21.797 1.00 95.75 304 THR A N 1
ATOM 2452 C CA . THR A 1 304 ? -25.056 0.442 22.966 1.00 95.75 304 THR A CA 1
ATOM 2453 C C . THR A 1 304 ? -23.849 1.348 22.734 1.00 95.75 304 THR A C 1
ATOM 2455 O O . THR A 1 304 ? -23.128 1.668 23.678 1.00 95.75 304 THR A O 1
ATOM 2458 N N . TYR A 1 305 ? -23.618 1.780 21.492 1.00 96.25 305 TYR A N 1
ATOM 2459 C CA . TYR A 1 305 ? -22.529 2.675 21.117 1.00 96.25 305 TYR A CA 1
ATOM 2460 C C . TYR A 1 305 ? -22.678 4.060 21.757 1.00 96.25 305 TYR A C 1
ATOM 2462 O O . TYR A 1 305 ? -23.709 4.718 21.628 1.00 96.25 305 TYR A O 1
ATOM 2470 N N . LEU A 1 306 ? -21.613 4.525 22.412 1.00 94.75 306 LEU A N 1
ATOM 2471 C CA . LEU A 1 306 ? -21.537 5.874 22.967 1.00 94.75 306 LEU A CA 1
ATOM 2472 C C . LEU A 1 306 ? -20.735 6.804 22.064 1.00 94.75 306 LEU A C 1
ATOM 2474 O O . LEU A 1 306 ? -21.227 7.849 21.644 1.00 94.75 306 LEU A O 1
ATOM 2478 N N . THR A 1 307 ? -19.470 6.461 21.826 1.00 95.75 307 THR A N 1
ATOM 2479 C CA . THR A 1 307 ? -18.531 7.324 21.109 1.00 95.75 307 THR A CA 1
ATOM 2480 C C . THR A 1 307 ? -17.276 6.560 20.692 1.00 95.75 307 THR A C 1
ATOM 2482 O O . THR A 1 307 ? -17.023 5.449 21.161 1.00 95.75 307 THR A O 1
ATOM 2485 N N . THR A 1 308 ? -16.467 7.200 19.853 1.00 95.75 308 THR A N 1
ATOM 2486 C CA . THR A 1 308 ? -15.117 6.770 19.495 1.00 95.75 308 THR A CA 1
ATOM 2487 C C . THR A 1 308 ? -14.141 7.880 19.851 1.00 95.75 308 THR A C 1
ATOM 2489 O O . THR A 1 308 ? -14.392 9.047 19.547 1.00 95.75 308 THR A O 1
ATOM 2492 N N . VAL A 1 309 ? -13.037 7.529 20.507 1.00 95.50 309 VAL A N 1
ATOM 2493 C CA . VAL A 1 309 ? -11.996 8.478 20.925 1.00 95.50 309 VAL A CA 1
ATOM 2494 C C . VAL A 1 309 ? -10.605 7.946 20.589 1.00 95.50 309 VAL A C 1
ATOM 2496 O O . VAL A 1 309 ? -10.412 6.742 20.429 1.00 95.50 309 VAL A O 1
ATOM 2499 N N . THR A 1 310 ? -9.632 8.849 20.501 1.00 94.94 310 THR A N 1
ATOM 2500 C CA . THR A 1 310 ? -8.196 8.522 20.405 1.00 94.94 310 THR A CA 1
ATOM 2501 C C . THR A 1 310 ? -7.457 8.746 21.725 1.00 94.94 310 THR A C 1
ATOM 2503 O O . THR A 1 310 ? -6.317 8.313 21.875 1.00 94.94 310 THR A O 1
ATOM 2506 N N . ASP A 1 311 ? -8.088 9.444 22.671 1.00 95.25 311 ASP A N 1
ATOM 2507 C CA . ASP A 1 311 ? -7.558 9.646 24.017 1.00 95.25 311 ASP A CA 1
ATOM 2508 C C . ASP A 1 311 ? -7.526 8.325 24.800 1.00 95.25 311 ASP A C 1
ATOM 2510 O O . ASP A 1 311 ? -8.134 7.332 24.402 1.00 95.25 311 ASP A O 1
ATOM 2514 N N . LEU A 1 312 ? -6.810 8.313 25.926 1.00 96.62 312 LEU A N 1
ATOM 2515 C CA . LEU A 1 312 ? -6.680 7.137 26.800 1.00 96.62 312 LEU A CA 1
ATOM 2516 C C . LEU A 1 312 ? -7.677 7.131 27.968 1.00 96.62 312 LEU A C 1
ATOM 2518 O O . LEU A 1 312 ? -7.588 6.301 28.874 1.00 96.62 312 LEU A O 1
ATOM 2522 N N . GLU A 1 313 ? -8.616 8.075 27.960 1.00 95.81 313 GLU A N 1
ATOM 2523 C CA . GLU A 1 313 ? -9.630 8.214 28.992 1.00 95.81 313 GLU A CA 1
ATOM 2524 C C . GLU A 1 313 ? -10.955 8.746 28.442 1.00 95.81 313 GLU A C 1
ATOM 2526 O O . GLU A 1 313 ? -11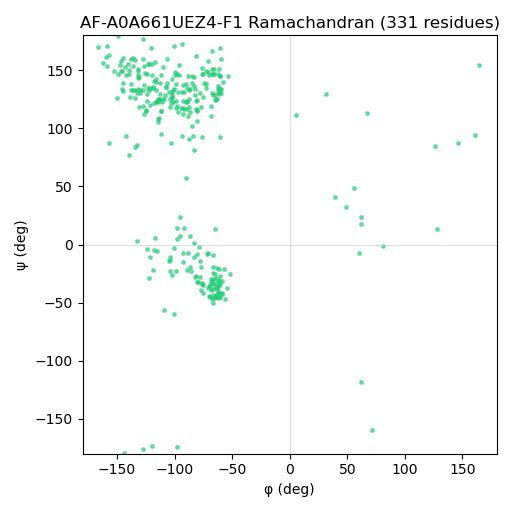.007 9.469 27.447 1.00 95.81 313 GLU A O 1
ATOM 2531 N N . TYR A 1 314 ? -12.044 8.412 29.133 1.00 96.56 314 TYR A N 1
ATOM 2532 C CA . TYR A 1 314 ? -13.374 8.949 28.870 1.00 96.56 314 TYR A CA 1
ATOM 2533 C C . TYR A 1 314 ? -14.154 9.123 30.170 1.00 96.56 314 TYR A C 1
ATOM 2535 O O . TYR A 1 314 ? -14.223 8.217 31.000 1.00 96.56 314 TYR A O 1
ATOM 2543 N N . ASN A 1 315 ? -14.767 10.294 30.343 1.00 95.31 315 ASN A N 1
ATOM 254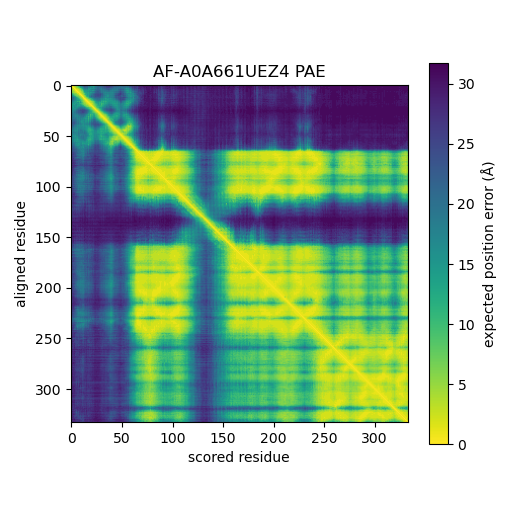4 C CA . ASN A 1 315 ? -15.604 10.593 31.500 1.00 95.31 315 ASN A CA 1
ATOM 2545 C C . ASN A 1 315 ? -17.082 10.406 31.138 1.00 95.31 315 ASN A C 1
ATOM 2547 O O . ASN A 1 315 ? -17.617 11.134 30.303 1.00 95.31 315 ASN A O 1
ATOM 2551 N N . TYR A 1 316 ? -17.742 9.463 31.806 1.00 94.25 316 TYR A N 1
ATOM 2552 C CA . TYR A 1 316 ? -19.173 9.203 31.675 1.00 94.25 316 TYR A CA 1
ATOM 2553 C C . TYR A 1 316 ? -19.940 9.801 32.869 1.00 94.25 316 TYR A C 1
ATOM 2555 O O . TYR A 1 316 ? -19.603 9.476 34.008 1.00 94.25 316 TYR A O 1
ATOM 2563 N N . PRO A 1 317 ? -20.969 10.643 32.669 1.00 92.81 317 PRO A N 1
ATOM 2564 C CA . PRO A 1 317 ? -21.771 11.177 33.770 1.00 92.81 317 PRO A CA 1
ATOM 2565 C C . PRO A 1 317 ? -22.471 10.066 34.554 1.00 92.81 317 PRO A C 1
ATOM 2567 O O . PRO A 1 317 ? -23.086 9.184 33.959 1.00 92.81 317 PRO A O 1
ATOM 2570 N N . ILE A 1 318 ? -22.409 10.103 35.886 1.00 87.81 318 ILE A N 1
ATOM 2571 C CA . ILE A 1 318 ? -23.090 9.102 36.717 1.00 87.81 318 ILE A CA 1
ATOM 2572 C C . ILE A 1 318 ? -24.602 9.139 36.437 1.00 87.81 318 ILE A C 1
ATOM 2574 O O . ILE A 1 318 ? -25.227 10.199 36.473 1.00 87.81 318 ILE A O 1
ATOM 2578 N N . SER A 1 319 ? -25.185 7.965 36.187 1.00 83.00 319 SER A N 1
ATOM 2579 C CA . SER A 1 319 ? -26.629 7.752 36.049 1.00 83.00 319 SER A CA 1
ATOM 2580 C C . SER A 1 319 ? -27.207 7.035 37.269 1.00 83.00 319 SER A C 1
ATOM 2582 O O . SER A 1 319 ? -26.484 6.351 37.989 1.00 83.00 319 SER A O 1
ATOM 2584 N N . GLU A 1 320 ? -28.524 7.137 37.473 1.00 76.94 320 GLU A N 1
ATOM 2585 C CA . GLU A 1 320 ? -29.225 6.405 38.543 1.00 76.94 320 GLU A CA 1
ATOM 2586 C C . GLU A 1 320 ? -29.134 4.881 38.367 1.00 76.94 320 GLU A C 1
ATOM 2588 O O . GLU A 1 320 ? -29.072 4.138 39.347 1.00 76.94 320 GLU A O 1
ATOM 2593 N N . ASN A 1 321 ? -29.067 4.416 37.116 1.00 84.31 321 ASN A N 1
ATOM 2594 C CA . ASN A 1 321 ? -28.926 3.002 36.791 1.00 84.31 321 ASN A CA 1
ATOM 2595 C C . ASN A 1 321 ? -27.457 2.578 36.739 1.00 84.31 321 ASN A C 1
ATOM 2597 O O . ASN A 1 321 ? -26.585 3.324 36.282 1.00 84.31 321 ASN A O 1
ATOM 2601 N N . LYS A 1 322 ? -27.206 1.336 37.163 1.00 88.44 322 LYS A N 1
ATOM 2602 C CA . LYS A 1 322 ? -25.916 0.667 36.992 1.00 88.44 322 LYS A CA 1
ATOM 2603 C C . LYS A 1 322 ? -25.615 0.512 35.500 1.00 88.44 322 LYS A C 1
ATOM 2605 O O . LYS A 1 322 ? -26.439 -0.017 34.768 1.00 88.44 322 LYS A O 1
ATOM 2610 N N . LYS A 1 323 ? -24.405 0.894 35.088 1.00 91.38 323 LYS A N 1
ATOM 2611 C CA . LYS A 1 323 ? -23.908 0.714 33.720 1.00 91.38 323 LYS A CA 1
ATOM 2612 C C . LYS A 1 323 ? -22.776 -0.302 33.655 1.00 91.38 323 LYS A C 1
ATOM 2614 O O . LYS A 1 323 ? -21.945 -0.389 34.560 1.00 91.38 323 LYS A O 1
ATOM 2619 N N . PHE A 1 324 ? -22.742 -1.042 32.557 1.00 94.31 324 PHE A N 1
ATOM 2620 C CA . PHE A 1 324 ? -21.652 -1.912 32.140 1.00 94.31 324 PHE A CA 1
ATOM 2621 C C . PHE A 1 324 ? -21.026 -1.335 30.878 1.00 94.31 324 PHE A C 1
ATOM 2623 O O . PHE A 1 324 ? -21.749 -0.868 30.003 1.00 94.31 324 PHE A O 1
ATOM 2630 N N . PHE A 1 325 ? -19.699 -1.375 30.784 1.00 95.25 325 PHE A N 1
ATOM 2631 C CA . PHE A 1 325 ? -18.951 -0.780 29.680 1.00 95.25 325 PHE A CA 1
ATOM 2632 C C . PHE A 1 325 ? -18.148 -1.837 28.928 1.00 95.25 325 PHE A C 1
ATOM 2634 O O . PHE A 1 325 ? -17.623 -2.775 29.531 1.00 95.25 325 PHE A O 1
ATOM 2641 N N . LYS A 1 326 ? -18.015 -1.650 27.616 1.00 95.31 326 LYS A N 1
ATOM 2642 C CA . LYS A 1 326 ? -17.057 -2.362 26.768 1.00 95.31 326 LYS A CA 1
ATOM 2643 C C . LYS A 1 326 ? -16.249 -1.336 25.989 1.00 95.31 326 LYS A C 1
ATOM 2645 O O . LYS A 1 326 ? -16.817 -0.415 25.405 1.00 95.31 326 LYS A O 1
ATOM 2650 N N . ILE A 1 327 ? -14.933 -1.512 25.982 1.00 95.94 327 ILE A N 1
ATOM 2651 C CA . ILE A 1 327 ? -14.008 -0.715 25.179 1.00 95.94 327 ILE A CA 1
ATOM 2652 C C . ILE A 1 327 ? -13.439 -1.652 24.122 1.00 95.94 327 ILE A C 1
ATOM 2654 O O . ILE A 1 327 ? -12.780 -2.639 24.449 1.00 95.94 327 ILE A O 1
ATOM 2658 N N . VAL A 1 328 ? -13.750 -1.367 22.862 1.00 95.06 328 VAL A N 1
ATOM 2659 C CA . VAL A 1 328 ? -13.274 -2.131 21.709 1.00 95.06 328 VAL A CA 1
ATOM 2660 C C . VAL A 1 328 ? -12.179 -1.324 21.028 1.00 95.06 328 VAL A C 1
ATOM 2662 O O . VAL A 1 328 ? -12.386 -0.163 20.679 1.00 95.06 328 VAL A O 1
ATOM 2665 N N . VAL A 1 329 ? -11.015 -1.944 20.862 1.00 95.06 329 VAL A N 1
ATOM 2666 C CA . VAL A 1 329 ? -9.871 -1.358 20.158 1.00 95.06 329 VAL A CA 1
ATOM 2667 C C . VAL A 1 329 ? -10.063 -1.571 18.659 1.00 95.06 329 VAL A C 1
ATOM 2669 O O . VAL A 1 329 ? -10.484 -2.647 18.240 1.00 95.06 329 VAL A O 1
ATOM 2672 N N . SER A 1 330 ? -9.793 -0.540 17.867 1.00 90.56 330 SER A N 1
ATOM 2673 C CA . SER A 1 330 ? -9.963 -0.529 16.416 1.00 90.56 330 SER A CA 1
ATOM 2674 C C . SER A 1 330 ? -8.764 0.174 15.779 1.00 90.56 330 SER A C 1
ATOM 2676 O O . SER A 1 330 ? -8.384 1.255 16.219 1.00 90.56 330 SER A O 1
ATOM 2678 N N . ASP A 1 331 ? -8.196 -0.422 14.739 1.00 85.12 331 ASP A N 1
ATOM 2679 C CA . ASP A 1 331 ? -7.158 0.142 13.851 1.00 85.12 331 ASP A CA 1
ATOM 2680 C C . ASP A 1 331 ? -7.761 1.033 12.746 1.00 85.12 331 ASP A C 1
ATOM 2682 O O . ASP A 1 331 ? -7.073 1.567 11.876 1.00 85.12 331 ASP A O 1
ATOM 2686 N N . LYS A 1 332 ? -9.090 1.178 12.782 1.00 80.25 332 LYS A N 1
ATOM 2687 C CA . LYS A 1 332 ? -9.918 1.962 11.868 1.00 80.25 332 LYS A CA 1
ATOM 2688 C C . LYS A 1 332 ? -10.870 2.857 12.664 1.00 80.25 332 LYS A C 1
ATOM 2690 O O . LYS A 1 332 ? -11.363 2.415 13.710 1.00 80.25 332 LYS A O 1
ATOM 2695 N N . PRO A 1 333 ? -11.159 4.075 12.182 1.00 75.62 333 PRO A N 1
ATOM 2696 C CA . 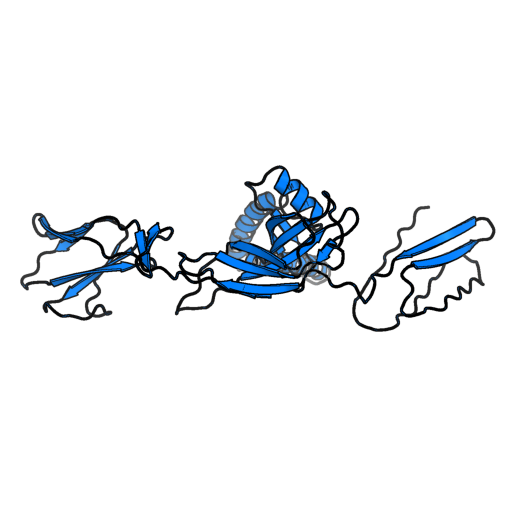PRO A 1 333 ? -12.023 5.024 12.880 1.00 75.62 333 PRO A CA 1
ATOM 2697 C C . PRO A 1 333 ? -13.442 4.511 13.173 1.00 75.62 333 PRO A C 1
ATOM 2699 O O . PRO A 1 333 ? -13.909 3.509 12.571 1.00 75.62 333 PRO A O 1
#

Nearest PDB structures (foldseek):
  5uv8-assembly1_A  TM=3.407E-01  e=1.703E-03  Homo sapiens
  6weo-assembly4_9  TM=3.904E-01  e=3.322E-02  Mus musculus
  5uv8-assembly2_G  TM=3.479E-01  e=4.507E-03  Homo sapiens
  6weo-assembly7_H  TM=3.736E-01  e=3.497E-02  Mus musculus
  5t5w-assembly1_A  TM=3.263E-01  e=1.391E-02  Homo sapiens

pLDDT: mean 73.64, std 24.63, range [22.95, 98.31]